Protein AF-A0A0C2J9W4-F1 (afdb_monomer_lite)

Sequence (199 aa):
MGPAITSLLANGYEVFNDEEEAPTMSIDEAKYESSNLVVKAREYVASHQYEAAALAFYQAAEIRKIYQLKSENVIQTYDSSANWFLKVKDIRAVICFQNVIELYLEKDNIKLAIKHCFQYGYLCEQVLQDKTHSNNLYDWADEFRHKHGYQHICPLIKFKRNITNKGDNTNLSIKNFIVYKWDGCRHVIDYMCKQIYNA

Secondary structure (DSSP, 8-state):
---------SSS--------PPPSS-HHHHHHHHHHHHHHHHHHHHTT-HHHHHHHHHHHHHHHHHTT--HHHHHHHHHHHHHHHHHTT-THHHHHHHHHHHHHHHTT-HHHHHHHHHHHHHHIIIII--HHHHHHHHHHHHHHHHHTT-----TT---------S-------GGGPPPEEE-SSSEEE----------

Organism: Thelohanellus kitauei (NCBI:txid669202)

InterPro domains:
  IPR000744 NSF attachment protein [PF14938] (34-144)
  IPR011990 Tetratricopeptide-like helical domain superfamily [G3DSA:1.25.40.10] (22-153)
  IPR011990 Tetratricopeptide-like helical domain superfamily [SSF48452] (36-144)

Foldseek 3Di:
DDDDPPDDDDDDDDDDDPPPDDDPDDLVVLVVQLVVLQVVLVVCVVVVVLLSSLVSLQVSLVSCVNSVHDLVSNLVSLVRSLVSCLVVLHPCSLVSLVVNLVSCVVVVVLVVSLLSLQVVLVSCCPRNVHNPSSVVSNVVSVVSCVVVVNDDDPNLAPDDDPPPDPDDDDDPDVPDDFGFDCPPPDTDGDDDDPPPDDD

pLDDT: mean 75.35, std 26.74, range [26.25, 98.56]

Structure (mmCIF, N/CA/C/O backbone):
data_AF-A0A0C2J9W4-F1
#
_entry.id   AF-A0A0C2J9W4-F1
#
loop_
_atom_site.group_PDB
_atom_site.id
_atom_site.type_symbol
_atom_site.label_atom_id
_atom_site.label_alt_id
_atom_site.label_comp_id
_atom_site.label_asym_id
_atom_site.label_entity_id
_atom_site.label_seq_id
_atom_site.pdbx_PDB_ins_code
_atom_site.Cartn_x
_atom_site.Cartn_y
_atom_site.Cartn_z
_atom_site.occupancy
_atom_site.B_iso_or_equiv
_atom_site.auth_seq_id
_atom_site.auth_comp_id
_atom_site.auth_asym_id
_atom_site.auth_atom_id
_atom_site.pdbx_PDB_model_num
ATOM 1 N N . MET A 1 1 ? 28.403 9.557 14.495 1.00 30.55 1 MET A N 1
ATOM 2 C CA . MET A 1 1 ? 28.209 8.943 13.161 1.00 30.55 1 MET A CA 1
ATOM 3 C C . MET A 1 1 ? 27.103 7.917 13.337 1.00 30.55 1 MET A C 1
ATOM 5 O O . MET A 1 1 ? 27.186 7.173 14.302 1.00 30.55 1 MET A O 1
ATOM 9 N N . GLY A 1 2 ? 26.017 8.062 12.572 1.00 35.91 2 GLY A N 1
ATOM 10 C CA . GLY A 1 2 ? 24.633 7.779 12.995 1.00 35.91 2 GLY A CA 1
ATOM 11 C C . GLY A 1 2 ? 24.273 6.323 13.317 1.00 35.91 2 GLY A C 1
ATOM 12 O O . GLY A 1 2 ? 24.995 5.416 12.902 1.00 35.91 2 GLY A O 1
ATOM 13 N N . PRO A 1 3 ? 23.155 6.091 14.035 1.00 38.22 3 PRO A N 1
ATOM 14 C CA . PRO A 1 3 ? 22.633 4.752 14.218 1.00 38.22 3 PRO A CA 1
ATOM 15 C C . PRO A 1 3 ? 21.896 4.309 12.953 1.00 38.22 3 PRO A C 1
ATOM 17 O O . PRO A 1 3 ? 21.160 5.058 12.308 1.00 38.22 3 PRO A O 1
ATOM 20 N N . ALA A 1 4 ? 22.188 3.073 12.587 1.00 33.22 4 ALA A N 1
ATOM 21 C CA . ALA A 1 4 ? 21.705 2.379 11.421 1.00 33.22 4 ALA A CA 1
ATOM 22 C C . ALA A 1 4 ? 20.216 2.038 11.572 1.00 33.22 4 ALA A C 1
ATOM 24 O O . ALA A 1 4 ? 19.857 1.195 12.388 1.00 33.22 4 ALA A O 1
ATOM 25 N N . ILE A 1 5 ? 19.360 2.618 10.728 1.00 36.75 5 ILE A N 1
ATOM 26 C CA . ILE A 1 5 ? 18.061 2.014 10.406 1.00 36.75 5 ILE A CA 1
ATOM 27 C C . ILE A 1 5 ? 18.358 0.873 9.425 1.00 36.75 5 ILE A C 1
ATOM 29 O O . ILE A 1 5 ? 18.190 1.006 8.214 1.00 36.75 5 ILE A O 1
ATOM 33 N N . THR A 1 6 ? 18.893 -0.231 9.946 1.00 40.94 6 THR A N 1
ATOM 34 C CA . THR A 1 6 ? 19.107 -1.460 9.176 1.00 40.94 6 THR A CA 1
ATOM 35 C C . THR A 1 6 ? 18.360 -2.595 9.846 1.00 40.94 6 THR A C 1
ATOM 37 O O . THR A 1 6 ? 18.936 -3.438 10.520 1.00 40.94 6 THR A O 1
ATOM 40 N N . SER A 1 7 ? 17.055 -2.625 9.623 1.00 43.19 7 SER A N 1
ATOM 41 C CA . SER A 1 7 ? 16.311 -3.874 9.597 1.00 43.19 7 SER A CA 1
ATOM 42 C C . SER A 1 7 ? 15.078 -3.646 8.749 1.00 43.19 7 SER A C 1
ATOM 44 O O . SER A 1 7 ? 14.134 -2.999 9.183 1.00 43.19 7 SER A O 1
ATOM 46 N N . LEU A 1 8 ? 15.119 -4.114 7.505 1.00 41.25 8 LEU A N 1
ATOM 47 C CA . LEU A 1 8 ? 13.915 -4.514 6.798 1.00 41.25 8 LEU A CA 1
ATOM 48 C C . LEU A 1 8 ? 14.314 -5.372 5.604 1.00 41.25 8 LEU A C 1
ATOM 50 O O . LEU A 1 8 ? 15.083 -4.944 4.743 1.00 41.25 8 LEU A O 1
ATOM 54 N N . LEU A 1 9 ? 13.685 -6.549 5.568 1.00 48.19 9 LEU A N 1
ATOM 55 C CA . LEU A 1 9 ? 13.644 -7.540 4.492 1.00 48.19 9 LEU A CA 1
ATOM 56 C C . LEU A 1 9 ? 14.699 -8.652 4.565 1.00 48.19 9 LEU A C 1
ATOM 58 O O . LEU A 1 9 ? 15.543 -8.801 3.685 1.00 48.19 9 LEU A O 1
ATOM 62 N N . ALA A 1 10 ? 14.545 -9.524 5.562 1.00 33.41 10 ALA A N 1
ATOM 63 C CA . ALA A 1 10 ? 14.903 -10.930 5.423 1.00 33.41 10 ALA A CA 1
ATOM 64 C C . ALA A 1 10 ? 13.658 -11.781 5.720 1.00 33.41 10 ALA A C 1
ATOM 66 O O . ALA A 1 10 ? 13.198 -11.859 6.848 1.00 33.41 10 ALA A O 1
ATOM 67 N N . ASN A 1 11 ? 13.068 -12.329 4.659 1.00 36.53 11 ASN A N 1
ATOM 68 C CA . ASN A 1 11 ? 12.240 -13.537 4.617 1.00 36.53 11 ASN A CA 1
ATOM 69 C C . ASN A 1 11 ? 11.574 -14.015 5.928 1.00 36.53 11 ASN A C 1
ATOM 71 O O . ASN A 1 11 ? 12.108 -14.884 6.606 1.00 36.53 11 ASN A O 1
ATOM 75 N N . GLY A 1 12 ? 10.327 -13.583 6.144 1.00 37.75 12 GLY A N 1
ATOM 76 C CA . GLY A 1 12 ? 9.338 -14.315 6.942 1.00 37.75 12 GLY A CA 1
ATOM 77 C C . GLY A 1 12 ? 9.301 -13.963 8.429 1.00 37.75 12 GLY A C 1
ATOM 78 O O . GLY A 1 12 ? 10.205 -14.314 9.166 1.00 37.75 12 GLY A O 1
ATOM 79 N N . TYR A 1 13 ? 8.195 -13.334 8.843 1.00 44.03 13 TYR A N 1
ATOM 80 C CA . TYR A 1 13 ? 7.659 -13.312 10.210 1.00 44.03 13 TYR A CA 1
ATOM 81 C C . TYR A 1 13 ? 8.693 -13.361 11.348 1.00 44.03 13 TYR A C 1
ATOM 83 O O . TYR A 1 13 ? 8.863 -14.394 11.993 1.00 44.03 13 TYR A O 1
ATOM 91 N N . GLU A 1 14 ? 9.288 -12.215 11.671 1.00 33.19 14 GLU A N 1
ATOM 92 C CA . GLU A 1 14 ? 9.820 -11.987 13.013 1.00 33.19 14 GLU A CA 1
ATOM 93 C C . GLU A 1 14 ? 8.887 -11.027 13.751 1.00 33.19 14 GLU A C 1
ATOM 95 O O . GLU A 1 14 ? 8.580 -9.927 13.290 1.00 33.19 14 GLU A O 1
ATOM 100 N N . VAL A 1 15 ? 8.374 -11.518 14.877 1.00 41.97 15 VAL A N 1
ATOM 101 C CA . VAL A 1 15 ? 7.656 -10.751 15.891 1.00 41.97 15 VAL A CA 1
ATOM 102 C C . VAL A 1 15 ? 8.630 -9.698 16.410 1.00 41.97 15 VAL A C 1
ATOM 104 O O . VAL A 1 15 ? 9.637 -10.043 17.027 1.00 41.97 15 VAL A O 1
ATOM 107 N N . PHE A 1 16 ? 8.366 -8.426 16.118 1.00 38.69 16 PHE A N 1
ATOM 108 C CA . PHE A 1 16 ? 9.157 -7.330 16.663 1.00 38.69 16 PHE A CA 1
ATOM 109 C C . PHE A 1 16 ? 8.888 -7.219 18.166 1.00 38.69 16 PHE A C 1
ATOM 111 O O . PHE A 1 16 ? 7.739 -7.164 18.595 1.00 38.69 16 PHE A O 1
ATOM 118 N N . ASN A 1 17 ? 9.967 -7.230 18.948 1.00 39.66 17 ASN A N 1
ATOM 119 C CA . ASN A 1 17 ? 9.951 -6.926 20.372 1.00 39.66 17 ASN A CA 1
ATOM 120 C C . ASN A 1 17 ? 9.436 -5.495 20.595 1.00 39.66 17 ASN A C 1
ATOM 122 O O . ASN A 1 17 ? 9.899 -4.567 19.932 1.00 39.66 17 ASN A O 1
ATOM 126 N N . ASP A 1 18 ? 8.534 -5.334 21.565 1.00 43.62 18 ASP A N 1
ATOM 127 C CA . ASP A 1 18 ? 7.919 -4.076 22.017 1.00 43.62 18 ASP A CA 1
ATOM 128 C C . ASP A 1 18 ? 8.893 -3.147 22.781 1.00 43.62 18 ASP A C 1
ATOM 130 O O . ASP A 1 18 ? 8.528 -2.520 23.777 1.00 43.62 18 ASP A O 1
ATOM 134 N N . GLU A 1 19 ? 10.151 -3.044 22.353 1.00 49.25 19 GLU A N 1
ATOM 135 C CA . GLU A 1 19 ? 11.008 -1.939 22.788 1.00 49.25 19 GLU A CA 1
ATOM 136 C C . GLU A 1 19 ? 10.796 -0.785 21.810 1.00 49.25 19 GLU A C 1
ATOM 138 O O . GLU A 1 19 ? 11.472 -0.655 20.792 1.00 49.25 19 GLU A O 1
ATOM 143 N N . GLU A 1 20 ? 9.779 0.026 22.110 1.00 56.41 20 GLU A N 1
ATOM 144 C CA . GLU A 1 20 ? 9.477 1.288 21.437 1.00 56.41 20 GLU A CA 1
ATOM 145 C C . GLU A 1 20 ? 10.649 2.262 21.676 1.00 56.41 20 GLU A C 1
ATOM 147 O O . GLU A 1 20 ? 10.628 3.103 22.577 1.00 56.41 20 GLU A O 1
ATOM 152 N N . GLU A 1 21 ? 11.740 2.092 20.918 1.00 60.25 21 GLU A N 1
ATOM 153 C CA . GLU A 1 21 ? 12.870 3.015 20.935 1.00 60.25 21 GLU A CA 1
ATOM 154 C C . GLU A 1 21 ? 12.360 4.408 20.563 1.00 60.25 21 GLU A C 1
ATOM 156 O O . GLU A 1 21 ? 11.785 4.631 19.493 1.00 60.25 21 GLU A O 1
ATOM 161 N N . ALA A 1 22 ? 12.555 5.355 21.483 1.00 65.00 22 ALA A N 1
ATOM 162 C CA . ALA A 1 22 ? 12.085 6.718 21.317 1.00 65.00 22 ALA A CA 1
ATOM 163 C C . ALA A 1 22 ? 12.591 7.315 19.985 1.00 65.00 22 ALA A C 1
ATOM 165 O O . ALA A 1 22 ? 13.753 7.101 19.619 1.00 65.00 22 ALA A O 1
ATOM 166 N N . PRO A 1 23 ? 11.765 8.109 19.275 1.00 72.75 23 PRO A N 1
ATOM 167 C CA . PRO A 1 23 ? 12.150 8.683 17.992 1.00 72.75 23 PRO A CA 1
ATOM 168 C C . PRO A 1 23 ? 13.455 9.488 18.112 1.00 72.75 23 PRO A C 1
ATOM 170 O O . PRO A 1 23 ? 13.550 10.428 18.900 1.00 72.75 23 PRO A O 1
ATOM 173 N N . THR A 1 24 ? 14.475 9.116 17.334 1.00 81.88 24 THR A N 1
ATOM 174 C CA . THR A 1 24 ? 15.860 9.599 17.508 1.00 81.88 24 THR A CA 1
ATOM 175 C C . THR A 1 24 ? 16.128 10.994 16.934 1.00 81.88 24 THR A C 1
ATOM 177 O O . THR A 1 24 ? 17.081 11.651 17.349 1.00 81.88 24 THR A O 1
ATOM 180 N N . MET A 1 25 ? 15.298 11.460 15.998 1.00 91.00 25 MET A N 1
ATOM 181 C CA . MET A 1 25 ? 15.354 12.804 15.403 1.00 91.00 25 MET A CA 1
ATOM 182 C C . MET A 1 25 ? 14.156 13.676 15.801 1.00 91.00 25 MET A C 1
ATOM 184 O O . MET A 1 25 ? 13.127 13.174 16.252 1.00 91.00 25 MET A O 1
ATOM 188 N N . SER A 1 26 ? 14.274 14.990 15.619 1.00 94.19 26 SER A N 1
ATOM 189 C CA . SER A 1 26 ? 13.174 15.944 15.792 1.00 94.19 26 SER A CA 1
ATOM 190 C C . SER A 1 26 ? 12.129 15.839 14.670 1.00 94.19 26 SER A C 1
ATOM 192 O O . SER A 1 26 ? 12.395 15.338 13.577 1.00 94.19 26 SER A O 1
ATOM 194 N N . ILE A 1 27 ? 10.927 16.376 14.907 1.00 93.94 27 ILE A N 1
ATOM 195 C CA . ILE A 1 27 ? 9.842 16.394 13.908 1.00 93.94 27 ILE A CA 1
ATOM 196 C C . ILE A 1 27 ? 10.263 17.130 12.623 1.00 93.94 27 ILE A C 1
ATOM 198 O O . ILE A 1 27 ? 9.867 16.732 11.525 1.00 93.94 27 ILE A O 1
ATOM 202 N N . ASP A 1 28 ? 11.039 18.210 12.730 1.00 94.81 28 ASP A N 1
ATOM 203 C CA . ASP A 1 28 ? 11.459 18.982 11.557 1.00 94.81 28 ASP A CA 1
ATOM 204 C C . ASP A 1 28 ? 12.568 18.275 10.769 1.00 94.81 28 ASP A C 1
ATOM 206 O O . ASP A 1 28 ? 12.525 18.273 9.536 1.00 94.81 28 ASP A O 1
ATOM 210 N N . GLU A 1 29 ? 13.479 17.578 11.452 1.00 95.50 29 GLU A N 1
ATOM 211 C CA . GLU A 1 29 ? 14.435 16.670 10.807 1.00 95.50 29 GLU A CA 1
ATOM 212 C C . GLU A 1 29 ? 13.709 15.525 10.088 1.00 95.50 29 GLU A C 1
ATOM 214 O O . GLU A 1 29 ? 14.000 15.263 8.923 1.00 95.50 29 GLU A O 1
ATOM 219 N N . ALA A 1 30 ? 12.687 14.920 10.701 1.00 95.31 30 ALA A N 1
ATOM 220 C CA . ALA A 1 30 ? 11.885 13.865 10.073 1.00 95.31 30 ALA A CA 1
ATOM 221 C C . ALA A 1 30 ? 11.127 14.351 8.823 1.00 95.31 30 ALA A C 1
ATOM 223 O O . ALA A 1 30 ? 11.041 13.653 7.803 1.00 95.31 30 ALA A O 1
ATOM 224 N N . LYS A 1 31 ? 10.586 15.578 8.852 1.00 95.94 31 LYS A N 1
ATOM 225 C CA . LYS A 1 31 ? 9.970 16.201 7.666 1.00 95.94 31 LYS A CA 1
ATOM 226 C C . LYS A 1 31 ? 10.993 16.425 6.558 1.00 95.94 31 LYS A C 1
ATOM 228 O O . LYS A 1 31 ? 10.677 16.163 5.396 1.00 95.94 31 LYS A O 1
ATOM 233 N N . TYR A 1 32 ? 12.179 16.924 6.902 1.00 96.12 32 TYR A N 1
ATOM 234 C CA . TYR A 1 32 ? 13.251 17.169 5.944 1.00 96.12 32 TYR A CA 1
ATOM 235 C C . TYR A 1 32 ? 13.731 15.858 5.312 1.00 96.12 32 TYR A C 1
ATOM 237 O O . TYR A 1 32 ? 13.704 15.721 4.089 1.00 96.12 32 TYR A O 1
ATOM 245 N N . GLU A 1 33 ? 14.046 14.859 6.135 1.00 96.81 33 GLU A N 1
ATOM 246 C CA . GLU A 1 33 ? 14.552 13.562 5.687 1.00 96.81 33 GLU A CA 1
ATOM 247 C C . GLU A 1 33 ? 13.536 12.824 4.810 1.00 96.81 33 GLU A C 1
ATOM 249 O O . GLU A 1 33 ? 13.836 12.432 3.681 1.00 96.81 33 GLU A O 1
ATOM 254 N N . SER A 1 34 ? 12.279 12.727 5.257 1.00 97.06 34 SER A N 1
ATOM 255 C CA . SER A 1 34 ? 11.229 12.097 4.447 1.00 97.06 34 SER A CA 1
ATOM 256 C C . SER A 1 34 ? 10.954 12.848 3.138 1.00 97.06 34 SER A C 1
ATOM 258 O O . SER A 1 34 ? 10.540 12.239 2.151 1.00 97.06 34 SER A O 1
ATOM 260 N N . SER A 1 35 ? 11.176 14.165 3.087 1.00 97.31 35 SER A N 1
ATOM 261 C CA . SER A 1 35 ? 11.042 14.943 1.849 1.00 97.31 35 SER A CA 1
ATOM 262 C C . SER A 1 35 ? 12.202 14.684 0.888 1.00 97.31 35 SER A C 1
ATOM 264 O O . SER A 1 35 ? 11.957 14.499 -0.305 1.00 97.31 35 SER A O 1
ATOM 266 N N . ASN A 1 36 ? 13.434 14.585 1.394 1.00 98.06 36 ASN A N 1
ATOM 267 C CA . ASN A 1 36 ? 14.606 14.226 0.593 1.00 98.06 36 ASN A CA 1
ATOM 268 C C . ASN A 1 36 ? 14.464 12.833 -0.021 1.00 98.06 36 ASN A C 1
ATOM 270 O O . ASN A 1 36 ? 14.724 12.655 -1.211 1.00 98.06 36 ASN A O 1
ATOM 274 N N . LEU A 1 37 ? 13.975 11.860 0.752 1.00 98.44 37 LEU A N 1
ATOM 275 C CA . LEU A 1 37 ? 13.701 10.514 0.250 1.00 98.44 37 LEU A CA 1
ATOM 276 C C . LEU A 1 37 ? 12.662 10.518 -0.878 1.00 98.44 37 LEU A C 1
ATOM 278 O O . LEU A 1 37 ? 12.853 9.835 -1.880 1.00 98.44 37 LEU A O 1
ATOM 282 N N . VAL A 1 38 ? 11.603 11.331 -0.778 1.00 98.12 38 VAL A N 1
ATOM 283 C CA . VAL A 1 38 ? 10.609 11.481 -1.859 1.00 98.12 38 VAL A CA 1
ATOM 284 C C . VAL A 1 38 ? 11.220 12.099 -3.120 1.00 98.12 38 VAL A C 1
ATOM 286 O O . VAL A 1 38 ? 10.884 11.674 -4.226 1.00 98.12 38 VAL A O 1
ATOM 289 N N . VAL A 1 39 ? 12.107 13.089 -2.985 1.00 98.31 39 VAL A N 1
ATOM 290 C CA . VAL A 1 39 ? 12.825 13.674 -4.132 1.00 98.31 39 VAL A CA 1
ATOM 291 C C . VAL A 1 39 ? 13.709 12.617 -4.791 1.00 98.31 39 VAL A C 1
ATOM 293 O O . VAL A 1 39 ? 13.565 12.365 -5.987 1.00 98.31 39 VAL A O 1
ATOM 296 N N . LYS A 1 40 ? 14.521 11.912 -4.001 1.00 98.44 40 LYS A N 1
ATOM 297 C CA . LYS A 1 40 ? 15.397 10.836 -4.477 1.00 98.44 40 LYS A CA 1
ATOM 298 C C . LYS A 1 40 ? 14.618 9.702 -5.147 1.00 98.44 40 LYS A C 1
ATOM 300 O O . LYS A 1 40 ? 15.006 9.204 -6.200 1.00 98.44 40 LYS A O 1
ATOM 305 N N . ALA A 1 41 ? 13.467 9.329 -4.588 1.00 98.25 41 ALA A N 1
ATOM 306 C CA . ALA A 1 41 ? 12.587 8.333 -5.184 1.00 98.25 41 ALA A CA 1
ATOM 307 C C . ALA A 1 41 ? 12.129 8.747 -6.592 1.00 98.25 41 ALA A C 1
ATOM 309 O O . ALA A 1 41 ? 12.109 7.923 -7.504 1.00 98.25 41 ALA A O 1
ATOM 310 N N . ARG A 1 42 ? 11.815 10.031 -6.810 1.00 98.06 42 ARG A N 1
ATOM 311 C CA . ARG A 1 42 ? 11.443 10.554 -8.138 1.00 98.06 42 ARG A CA 1
ATOM 312 C C . ARG A 1 42 ? 12.616 10.548 -9.118 1.00 98.06 42 ARG A C 1
ATOM 314 O O . ARG A 1 42 ? 12.405 10.258 -10.294 1.00 98.06 42 ARG A O 1
ATOM 321 N N . GLU A 1 43 ? 13.834 10.811 -8.654 1.00 98.50 43 GLU A N 1
ATOM 322 C CA . GLU A 1 43 ? 15.051 10.693 -9.471 1.00 98.50 43 GLU A CA 1
ATOM 323 C C . GLU A 1 43 ? 15.290 9.243 -9.914 1.00 98.50 43 GLU A C 1
ATOM 325 O O . GLU A 1 43 ? 15.577 8.985 -11.087 1.00 98.50 43 GLU A O 1
ATOM 330 N N . TYR A 1 44 ? 15.081 8.278 -9.012 1.00 98.44 44 TYR A N 1
ATOM 331 C CA . TYR A 1 44 ? 15.118 6.856 -9.350 1.00 98.44 44 TYR A CA 1
ATOM 332 C C . TYR A 1 44 ? 14.045 6.476 -10.374 1.00 98.44 44 TYR A C 1
ATOM 334 O O . TYR A 1 44 ? 14.352 5.761 -11.328 1.00 98.44 44 TYR A O 1
ATOM 342 N N . VAL A 1 45 ? 12.817 6.997 -10.250 1.00 97.75 45 VAL A N 1
ATOM 343 C CA . VAL A 1 45 ? 11.762 6.801 -11.263 1.00 97.75 45 VAL A CA 1
ATOM 344 C C . VAL A 1 45 ? 12.199 7.336 -12.626 1.00 97.75 45 VAL A C 1
ATOM 346 O O . VAL A 1 45 ? 12.058 6.626 -13.623 1.00 97.75 45 VAL A O 1
ATOM 349 N N . ALA A 1 46 ? 12.748 8.555 -12.680 1.00 97.94 46 ALA A N 1
ATOM 350 C CA . ALA A 1 46 ? 13.245 9.158 -13.919 1.00 97.94 46 ALA A CA 1
ATOM 351 C C . ALA A 1 46 ? 14.379 8.327 -14.547 1.00 97.94 46 ALA A C 1
ATOM 353 O O . ALA A 1 46 ? 14.466 8.187 -15.767 1.00 97.94 46 ALA A O 1
ATOM 354 N N . SER A 1 47 ? 15.193 7.699 -13.701 1.00 98.06 47 SER A N 1
ATOM 355 C CA . SER A 1 47 ? 16.300 6.822 -14.091 1.00 98.06 47 SER A CA 1
ATOM 356 C C . SER A 1 47 ? 15.881 5.360 -14.298 1.00 98.06 47 SER A C 1
ATOM 358 O O . SER A 1 47 ? 16.739 4.502 -14.473 1.00 98.06 47 SER A O 1
ATOM 360 N N . HIS A 1 48 ? 14.575 5.062 -14.286 1.00 97.44 48 HIS A N 1
ATOM 361 C CA . HIS A 1 48 ? 13.999 3.722 -14.465 1.00 97.44 48 HIS A CA 1
ATOM 362 C C . HIS A 1 48 ? 14.419 2.685 -13.400 1.00 97.44 48 HIS A C 1
ATOM 364 O O . HIS A 1 48 ? 14.240 1.483 -13.586 1.00 97.44 48 HIS A O 1
ATOM 370 N N . GLN A 1 49 ? 14.918 3.138 -12.248 1.00 98.06 49 GLN A N 1
ATOM 371 C CA . GLN A 1 49 ? 15.298 2.304 -11.105 1.00 98.06 49 GLN A CA 1
ATOM 372 C C . GLN A 1 49 ? 14.094 2.104 -10.174 1.00 98.06 49 GLN A C 1
ATOM 374 O O . GLN A 1 49 ? 14.033 2.637 -9.067 1.00 98.06 49 GLN A O 1
ATOM 379 N N . TYR A 1 50 ? 13.084 1.374 -10.649 1.00 97.81 50 TYR A N 1
ATOM 380 C CA . TYR A 1 50 ? 11.778 1.306 -9.981 1.00 97.81 50 TYR A CA 1
ATOM 381 C C . TYR A 1 50 ? 11.810 0.655 -8.594 1.00 97.81 50 TYR A C 1
ATOM 383 O O . TYR A 1 50 ? 11.096 1.109 -7.707 1.00 97.81 50 TYR A O 1
ATOM 391 N N . GLU A 1 51 ? 12.650 -0.356 -8.376 1.00 97.88 51 GLU A N 1
ATOM 392 C CA . GLU A 1 51 ? 12.785 -0.983 -7.057 1.00 97.88 51 GLU A CA 1
ATOM 393 C C . GLU A 1 51 ? 13.386 -0.013 -6.026 1.00 97.88 51 GLU A C 1
ATOM 395 O O . GLU A 1 51 ? 12.843 0.159 -4.934 1.00 97.88 51 GLU A O 1
ATOM 400 N N . ALA A 1 52 ? 14.458 0.695 -6.399 1.00 98.25 52 ALA A N 1
ATOM 401 C CA . ALA A 1 52 ? 15.072 1.714 -5.550 1.00 98.25 52 ALA A CA 1
ATOM 402 C C . ALA A 1 52 ? 14.104 2.875 -5.266 1.00 98.25 52 ALA A C 1
ATOM 404 O O . ALA A 1 52 ? 14.048 3.377 -4.142 1.00 98.25 52 ALA A O 1
ATOM 405 N N . ALA A 1 53 ? 13.298 3.269 -6.259 1.00 98.38 53 ALA A N 1
ATOM 406 C CA . ALA A 1 53 ? 12.228 4.241 -6.070 1.00 98.38 53 ALA A CA 1
ATOM 407 C C . ALA A 1 53 ? 11.183 3.756 -5.057 1.00 98.38 53 ALA A C 1
ATOM 409 O O . ALA A 1 53 ? 10.821 4.505 -4.150 1.00 98.38 53 ALA A O 1
ATOM 410 N N . ALA A 1 54 ? 10.715 2.512 -5.192 1.00 98.06 54 ALA A N 1
ATOM 411 C CA . ALA A 1 54 ? 9.718 1.925 -4.304 1.00 98.06 54 ALA A CA 1
ATOM 412 C C . ALA A 1 54 ? 10.201 1.905 -2.847 1.00 98.06 54 ALA A C 1
ATOM 414 O O . ALA A 1 54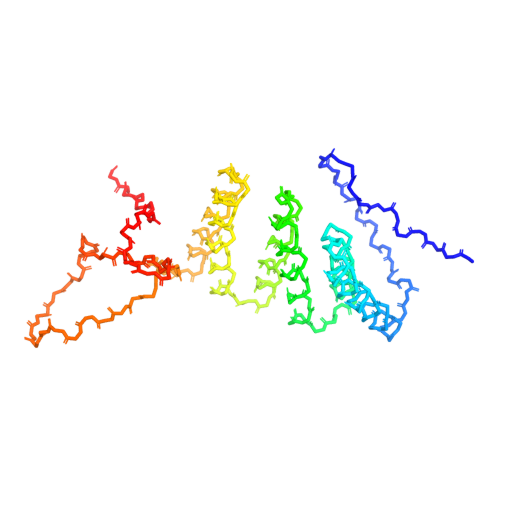 ? 9.476 2.351 -1.956 1.00 98.06 54 ALA A O 1
ATOM 415 N N . LEU A 1 55 ? 11.447 1.477 -2.622 1.00 98.44 55 LEU A N 1
ATOM 416 C CA . LEU A 1 55 ? 12.091 1.472 -1.308 1.00 98.44 55 LEU A CA 1
ATOM 417 C C . LEU A 1 55 ? 12.231 2.879 -0.716 1.00 98.44 55 LEU A C 1
ATOM 419 O O . LEU A 1 55 ? 11.891 3.085 0.446 1.00 98.44 55 LEU A O 1
ATOM 423 N N . ALA A 1 56 ? 12.672 3.859 -1.507 1.00 98.44 56 ALA A N 1
ATOM 424 C CA . ALA A 1 56 ? 12.818 5.234 -1.033 1.00 98.44 56 ALA A CA 1
ATOM 425 C C . ALA A 1 56 ? 11.464 5.865 -0.654 1.00 98.44 56 ALA A C 1
ATOM 427 O O . ALA A 1 56 ? 11.362 6.539 0.372 1.00 98.44 56 ALA A O 1
ATOM 428 N N . PHE A 1 57 ? 10.400 5.605 -1.429 1.00 98.56 57 PHE A N 1
ATOM 429 C CA . PHE A 1 57 ? 9.044 5.987 -1.026 1.00 98.56 57 PHE A CA 1
ATOM 430 C C . PHE A 1 57 ? 8.621 5.270 0.261 1.00 98.56 57 PHE A C 1
ATOM 432 O O . PHE A 1 57 ? 8.129 5.925 1.173 1.00 98.56 57 PHE A O 1
ATOM 439 N N . TYR A 1 58 ? 8.848 3.960 0.376 1.00 98.50 58 TYR A N 1
ATOM 440 C CA . TYR A 1 58 ? 8.490 3.200 1.576 1.00 98.50 58 TYR A CA 1
ATOM 441 C C . TYR A 1 58 ? 9.140 3.791 2.833 1.00 98.50 58 TYR A C 1
ATOM 443 O O . TYR A 1 58 ? 8.446 4.143 3.780 1.00 98.50 58 TYR A O 1
ATOM 451 N N . GLN A 1 59 ? 10.457 4.008 2.804 1.00 98.06 59 GLN A N 1
ATOM 452 C CA . GLN A 1 59 ? 11.204 4.608 3.914 1.00 98.06 59 GLN A CA 1
ATOM 453 C C . GLN A 1 59 ? 10.680 6.003 4.278 1.00 98.06 59 GLN A C 1
ATOM 455 O O . GLN A 1 59 ? 10.529 6.328 5.454 1.00 98.06 59 GLN A O 1
ATOM 460 N N . ALA A 1 60 ? 10.342 6.823 3.279 1.00 98.12 60 ALA A N 1
ATOM 461 C CA . ALA A 1 60 ? 9.730 8.122 3.531 1.00 98.12 60 ALA A CA 1
ATOM 462 C C . ALA A 1 60 ? 8.359 8.000 4.217 1.00 98.12 60 ALA A C 1
ATOM 464 O O . ALA A 1 60 ? 8.018 8.850 5.040 1.00 98.12 60 ALA A O 1
ATOM 465 N N . ALA A 1 61 ? 7.565 6.982 3.873 1.00 97.81 61 ALA A N 1
ATOM 466 C CA . ALA A 1 61 ? 6.268 6.728 4.492 1.00 97.81 61 ALA A CA 1
ATOM 467 C C . ALA A 1 61 ? 6.423 6.262 5.947 1.00 97.81 61 ALA A C 1
ATOM 469 O O . ALA A 1 61 ? 5.748 6.817 6.808 1.00 97.81 61 ALA A O 1
ATOM 470 N N . GLU A 1 62 ? 7.366 5.357 6.229 1.00 97.44 62 GLU A N 1
ATOM 471 C CA . GLU A 1 62 ? 7.689 4.896 7.588 1.00 97.44 62 GLU A CA 1
ATOM 472 C C . GLU A 1 62 ? 8.094 6.060 8.499 1.00 97.44 62 GLU A C 1
ATOM 474 O O . GLU A 1 62 ? 7.501 6.246 9.559 1.00 97.44 62 GLU A O 1
ATOM 479 N N . ILE A 1 63 ? 9.020 6.924 8.055 1.00 96.00 63 ILE A N 1
ATOM 480 C CA . ILE A 1 63 ? 9.407 8.121 8.824 1.00 96.00 63 ILE A CA 1
ATOM 481 C C . ILE A 1 63 ? 8.179 8.996 9.090 1.00 96.00 63 ILE A C 1
ATOM 483 O O . ILE A 1 63 ? 7.964 9.464 10.205 1.00 96.00 63 ILE A O 1
ATOM 487 N N . ARG A 1 64 ? 7.328 9.212 8.081 1.00 96.50 64 ARG A N 1
ATOM 488 C CA . ARG A 1 64 ? 6.114 10.019 8.256 1.00 96.50 64 ARG A CA 1
ATOM 489 C C . ARG A 1 64 ? 5.120 9.376 9.224 1.00 96.50 64 ARG A C 1
ATOM 491 O O . ARG A 1 64 ? 4.481 10.126 9.957 1.00 96.50 64 ARG A O 1
ATOM 498 N N . LYS A 1 65 ? 4.992 8.044 9.230 1.00 95.38 65 LYS A N 1
ATOM 499 C CA . LYS A 1 65 ? 4.129 7.278 10.145 1.00 95.38 65 LYS A CA 1
ATOM 500 C C . LYS A 1 65 ? 4.642 7.386 11.584 1.00 95.38 65 LYS A C 1
ATOM 502 O O . LYS A 1 65 ? 3.898 7.859 12.437 1.00 95.38 65 LYS A O 1
ATOM 507 N N . ILE A 1 66 ? 5.918 7.064 11.824 1.00 94.88 66 ILE A N 1
ATOM 508 C CA . ILE A 1 66 ? 6.573 7.112 13.149 1.00 94.88 66 ILE A CA 1
ATOM 509 C C . ILE A 1 66 ? 6.439 8.501 13.782 1.00 94.88 66 ILE A C 1
ATOM 511 O O . ILE A 1 66 ? 6.076 8.639 14.945 1.00 94.88 66 ILE A O 1
ATOM 515 N N . TYR A 1 67 ? 6.673 9.550 12.993 1.00 94.00 67 TYR A N 1
ATOM 516 C CA . TYR A 1 67 ? 6.610 10.935 13.461 1.00 94.00 67 TYR A CA 1
ATOM 517 C C . TYR A 1 67 ? 5.212 11.559 13.395 1.00 94.00 67 TYR A C 1
ATOM 519 O O . TYR A 1 67 ? 5.083 12.777 13.539 1.00 94.00 67 TYR A O 1
ATOM 527 N N . GLN A 1 68 ? 4.175 10.749 13.147 1.00 92.38 68 GLN A N 1
ATOM 528 C CA . GLN A 1 68 ? 2.770 11.166 13.079 1.00 92.38 68 GLN A CA 1
ATOM 529 C C . GLN A 1 68 ? 2.564 12.408 12.197 1.00 92.38 68 GLN A C 1
ATOM 531 O O . GLN A 1 68 ? 1.775 13.314 12.487 1.00 92.38 68 GLN A O 1
ATOM 536 N N . LEU A 1 69 ? 3.312 12.476 11.093 1.00 92.00 69 LEU A N 1
ATOM 537 C CA . LEU A 1 69 ? 3.139 13.519 10.096 1.00 92.00 69 LEU A CA 1
ATOM 538 C C . LEU A 1 69 ? 1.778 13.340 9.419 1.00 92.00 69 LEU A C 1
ATOM 540 O O . LEU A 1 69 ? 1.120 12.312 9.559 1.00 92.00 69 LEU A O 1
ATOM 544 N N . LYS A 1 70 ? 1.334 14.357 8.667 1.00 90.06 70 LYS A N 1
ATOM 545 C CA . LYS A 1 70 ? 0.013 14.344 8.021 1.00 90.06 70 LYS A CA 1
ATOM 546 C C . LYS A 1 70 ? -0.218 13.019 7.298 1.00 90.06 70 LYS A C 1
ATOM 548 O O . LYS A 1 70 ? 0.394 12.745 6.275 1.00 90.06 70 LYS A O 1
ATOM 553 N N . SER A 1 71 ? -1.132 12.226 7.818 1.00 89.44 71 SER A N 1
ATOM 554 C CA . SER A 1 71 ? -1.542 10.920 7.295 1.00 89.44 71 SER A CA 1
ATOM 555 C C . SER A 1 71 ? -1.856 10.878 5.798 1.00 89.44 71 SER A C 1
ATOM 557 O O . SER A 1 71 ? -1.577 9.878 5.156 1.00 89.44 71 SER A O 1
ATOM 559 N N . GLU A 1 72 ? -2.383 11.952 5.201 1.00 92.31 72 GLU A N 1
ATOM 560 C CA . GLU A 1 72 ? -2.620 12.034 3.759 1.00 92.31 72 GLU A CA 1
ATOM 561 C C . GLU A 1 72 ? -1.290 11.904 3.008 1.00 92.31 72 GLU A C 1
ATOM 563 O O . GLU A 1 72 ? -1.206 11.214 1.996 1.00 92.31 72 GLU A O 1
ATOM 568 N N . ASN A 1 73 ? -0.232 12.506 3.557 1.00 92.56 73 ASN A N 1
ATOM 569 C CA . ASN A 1 73 ? 1.129 12.401 3.053 1.00 92.56 73 ASN A CA 1
ATOM 570 C C . ASN A 1 73 ? 1.778 11.051 3.376 1.00 92.56 73 ASN A C 1
ATOM 572 O O . ASN A 1 73 ? 2.760 10.715 2.726 1.00 92.56 73 ASN A O 1
ATOM 576 N N . VAL A 1 74 ? 1.310 10.319 4.391 1.00 96.50 74 VAL A N 1
ATOM 577 C CA . VAL A 1 74 ? 1.767 8.950 4.684 1.00 96.50 74 VAL A CA 1
ATOM 578 C C . VAL A 1 74 ? 1.147 7.997 3.658 1.00 96.50 74 VAL A C 1
ATOM 580 O O . VAL A 1 74 ? 1.867 7.318 2.930 1.00 96.50 74 VAL A O 1
ATOM 583 N N . ILE A 1 75 ? -0.183 8.045 3.520 1.00 95.81 75 ILE A N 1
ATOM 584 C CA . ILE A 1 75 ? -0.980 7.235 2.592 1.00 95.81 75 ILE A CA 1
ATOM 585 C C . ILE A 1 75 ? -0.499 7.420 1.151 1.00 95.81 75 ILE A C 1
ATOM 587 O O . ILE A 1 75 ? -0.167 6.442 0.492 1.00 95.81 75 ILE A O 1
ATOM 591 N N . GLN A 1 76 ? -0.378 8.665 0.673 1.00 96.38 76 GLN A N 1
ATOM 592 C CA . GLN A 1 76 ? 0.096 8.943 -0.691 1.00 96.38 76 GLN A CA 1
ATOM 593 C C . GLN A 1 76 ? 1.495 8.379 -0.962 1.00 96.38 76 GLN A C 1
ATOM 595 O O . GLN A 1 76 ? 1.806 7.981 -2.089 1.00 96.38 76 GLN A O 1
ATOM 600 N N . THR A 1 77 ? 2.357 8.368 0.054 1.00 97.44 77 THR A N 1
ATOM 601 C CA . THR A 1 77 ? 3.721 7.868 -0.085 1.00 97.44 77 THR A CA 1
ATOM 602 C C . THR A 1 77 ? 3.747 6.337 -0.097 1.00 97.44 77 THR A C 1
ATOM 604 O O . THR A 1 77 ? 4.425 5.776 -0.959 1.00 97.44 77 THR A O 1
ATOM 607 N N . TYR A 1 78 ? 2.969 5.654 0.752 1.00 98.50 78 TYR A N 1
ATOM 608 C CA . TYR A 1 78 ? 2.795 4.198 0.645 1.00 98.50 78 TYR A CA 1
ATOM 609 C C . TYR A 1 78 ? 2.167 3.794 -0.689 1.00 98.50 78 TYR A C 1
ATOM 611 O O . TYR A 1 78 ? 2.680 2.886 -1.333 1.00 98.50 78 TYR A O 1
ATOM 619 N N . ASP A 1 79 ? 1.133 4.497 -1.160 1.00 97.06 79 ASP A N 1
ATOM 620 C CA . ASP A 1 79 ? 0.537 4.256 -2.482 1.00 97.06 79 ASP A CA 1
ATOM 621 C C . ASP A 1 79 ? 1.579 4.397 -3.598 1.00 97.06 79 ASP A C 1
ATOM 623 O O . ASP A 1 79 ? 1.647 3.584 -4.522 1.00 97.06 79 ASP A O 1
ATOM 627 N N . SER A 1 80 ? 2.429 5.425 -3.514 1.00 97.81 80 SER A N 1
ATOM 628 C CA . SER A 1 80 ? 3.523 5.623 -4.469 1.00 97.81 80 SER A CA 1
ATOM 629 C C . SER A 1 80 ? 4.504 4.453 -4.431 1.00 97.81 80 SER A C 1
ATOM 631 O O . SER A 1 80 ? 4.853 3.927 -5.485 1.00 97.81 80 SER A O 1
ATOM 633 N N . SER A 1 81 ? 4.909 4.009 -3.238 1.00 98.31 81 SER A N 1
ATOM 634 C CA . SER A 1 81 ? 5.775 2.839 -3.064 1.00 98.31 81 SER A CA 1
ATOM 635 C C . SER A 1 81 ? 5.151 1.572 -3.659 1.00 98.31 81 SER A C 1
ATOM 637 O O . SER A 1 81 ? 5.767 0.918 -4.505 1.00 98.31 81 SER A O 1
ATOM 639 N N . ALA A 1 82 ? 3.895 1.287 -3.307 1.00 97.94 82 ALA A N 1
ATOM 640 C CA . ALA A 1 82 ? 3.159 0.117 -3.766 1.00 97.94 82 ALA A CA 1
ATOM 641 C C . ALA A 1 82 ? 3.067 0.065 -5.293 1.00 97.94 82 ALA A C 1
ATOM 643 O O . ALA A 1 82 ? 3.313 -0.977 -5.893 1.00 97.94 82 ALA A O 1
ATOM 644 N N . ASN A 1 83 ? 2.777 1.198 -5.940 1.00 97.12 83 ASN A N 1
ATOM 645 C CA . ASN A 1 83 ? 2.701 1.284 -7.398 1.00 97.12 83 ASN A CA 1
ATOM 646 C C . ASN A 1 83 ? 4.027 0.918 -8.079 1.00 97.12 83 ASN A C 1
ATOM 648 O O . ASN A 1 83 ? 4.029 0.251 -9.118 1.00 97.12 83 ASN A O 1
ATOM 652 N N . TRP A 1 84 ? 5.160 1.327 -7.504 1.00 98.12 84 TRP A N 1
ATOM 653 C CA . TRP A 1 84 ? 6.467 0.982 -8.058 1.00 98.12 84 TRP A CA 1
ATOM 654 C C . TRP A 1 84 ? 6.846 -0.472 -7.783 1.00 98.12 84 TRP A C 1
ATOM 656 O O . TRP A 1 84 ? 7.343 -1.123 -8.702 1.00 98.12 84 TRP A O 1
ATOM 666 N N . PHE A 1 85 ? 6.524 -1.020 -6.606 1.00 98.38 85 PHE A N 1
ATOM 667 C CA . PHE A 1 85 ? 6.658 -2.458 -6.347 1.00 98.38 85 PHE A CA 1
ATOM 668 C C . PHE A 1 85 ? 5.787 -3.296 -7.292 1.00 98.38 85 PHE A C 1
ATOM 670 O O . PHE A 1 85 ? 6.281 -4.248 -7.891 1.00 98.38 85 PHE A O 1
ATOM 677 N N . LEU A 1 86 ? 4.533 -2.902 -7.535 1.00 96.62 86 LEU A N 1
ATOM 678 C CA . LEU A 1 86 ? 3.659 -3.556 -8.514 1.00 96.62 86 LEU A CA 1
ATOM 679 C C . LEU A 1 86 ? 4.265 -3.554 -9.920 1.00 96.62 86 LEU A C 1
ATOM 681 O O . LEU A 1 86 ? 4.178 -4.555 -10.631 1.00 96.62 86 LEU A O 1
ATOM 685 N N . LYS A 1 87 ? 4.896 -2.446 -10.328 1.00 96.25 87 LYS A N 1
ATOM 686 C CA . LYS A 1 87 ? 5.527 -2.333 -11.649 1.00 96.25 87 LYS A CA 1
ATOM 687 C C . LYS A 1 87 ? 6.645 -3.357 -11.851 1.00 96.25 87 LYS A C 1
ATOM 689 O O . LYS A 1 87 ? 6.807 -3.852 -12.965 1.00 96.25 87 LYS A O 1
ATOM 694 N N . VAL A 1 88 ? 7.381 -3.687 -10.791 1.00 97.25 88 VAL A N 1
ATOM 695 C CA . VAL A 1 88 ? 8.412 -4.739 -10.800 1.00 97.25 88 VAL A CA 1
ATOM 696 C C . VAL A 1 88 ? 7.890 -6.101 -10.321 1.00 97.25 88 VAL A C 1
ATOM 698 O O . VAL A 1 88 ? 8.668 -7.040 -10.209 1.00 97.25 88 VAL A O 1
ATOM 701 N N . LYS A 1 89 ? 6.572 -6.228 -10.101 1.00 96.88 89 LYS A N 1
ATOM 702 C CA . LYS A 1 89 ? 5.881 -7.425 -9.592 1.00 96.88 89 LYS A CA 1
ATOM 703 C C . LYS A 1 89 ? 6.438 -7.948 -8.266 1.00 96.88 89 LYS A C 1
ATOM 705 O O . LYS A 1 89 ? 6.536 -9.153 -8.053 1.00 96.88 89 LYS A O 1
ATOM 710 N N . ASP A 1 90 ? 6.792 -7.034 -7.376 1.00 97.12 90 ASP A N 1
ATOM 711 C CA . ASP A 1 90 ? 7.328 -7.356 -6.062 1.00 97.12 90 ASP A CA 1
ATOM 712 C C . ASP A 1 90 ? 6.218 -7.454 -5.008 1.00 97.12 90 ASP A C 1
ATOM 714 O O . ASP A 1 90 ? 5.352 -6.579 -4.901 1.00 97.12 90 ASP A O 1
ATOM 718 N N . ILE A 1 91 ? 6.268 -8.516 -4.201 1.00 96.94 91 ILE A N 1
ATOM 719 C CA . ILE A 1 91 ? 5.276 -8.810 -3.162 1.00 96.94 91 ILE A CA 1
ATOM 720 C C . ILE A 1 91 ? 5.241 -7.760 -2.043 1.00 96.94 91 ILE A C 1
ATOM 722 O O . ILE A 1 91 ? 4.217 -7.604 -1.380 1.00 96.94 91 ILE A O 1
ATOM 726 N N . ARG A 1 92 ? 6.304 -6.964 -1.868 1.00 97.94 92 ARG A N 1
ATOM 727 C CA . ARG A 1 92 ? 6.357 -5.848 -0.906 1.00 97.94 92 ARG A CA 1
ATOM 728 C C . ARG A 1 92 ? 5.284 -4.784 -1.152 1.00 97.94 92 ARG A C 1
ATOM 730 O O . ARG A 1 92 ? 4.956 -4.030 -0.235 1.00 97.94 92 ARG A O 1
ATOM 737 N N . ALA A 1 93 ? 4.668 -4.755 -2.338 1.00 97.75 93 ALA A N 1
ATOM 738 C CA . ALA A 1 93 ? 3.464 -3.962 -2.585 1.00 97.75 93 ALA A CA 1
ATOM 739 C C . ALA A 1 93 ? 2.335 -4.282 -1.586 1.00 97.75 93 ALA A C 1
ATOM 741 O O . ALA A 1 93 ? 1.627 -3.373 -1.160 1.00 97.75 93 ALA A O 1
ATOM 742 N N . VAL A 1 94 ? 2.202 -5.545 -1.162 1.00 97.81 94 VAL A N 1
ATOM 743 C CA . VAL A 1 94 ? 1.159 -5.983 -0.222 1.00 97.81 94 VAL A CA 1
ATOM 744 C C . VAL A 1 94 ? 1.328 -5.345 1.154 1.00 97.81 94 VAL A C 1
ATOM 746 O O . VAL A 1 94 ? 0.346 -4.896 1.736 1.00 97.81 94 VAL A O 1
ATOM 749 N N . ILE A 1 95 ? 2.567 -5.219 1.635 1.00 97.88 95 ILE A N 1
ATOM 750 C CA . ILE A 1 95 ? 2.866 -4.546 2.908 1.00 97.88 95 ILE A CA 1
ATOM 751 C C . ILE A 1 95 ? 2.418 -3.080 2.836 1.00 97.88 95 ILE A C 1
ATOM 753 O O . ILE A 1 95 ? 1.787 -2.559 3.753 1.00 97.88 95 ILE A O 1
ATOM 757 N N . CYS A 1 96 ? 2.675 -2.415 1.706 1.00 98.25 96 CYS A N 1
ATOM 758 C CA . CYS A 1 96 ? 2.227 -1.041 1.492 1.00 98.25 96 CYS A CA 1
ATOM 759 C C . CYS A 1 96 ? 0.692 -0.933 1.500 1.00 98.25 96 CYS A C 1
ATOM 761 O O . CYS A 1 96 ? 0.150 -0.000 2.089 1.00 98.25 96 CYS A O 1
ATOM 763 N N . PHE A 1 97 ? -0.012 -1.888 0.882 1.00 98.19 97 PHE A N 1
ATOM 764 C CA . PHE A 1 97 ? -1.478 -1.942 0.893 1.00 98.19 97 PHE A CA 1
ATOM 765 C C . PHE A 1 97 ? -2.043 -2.078 2.306 1.00 98.19 97 PHE A C 1
ATOM 767 O O . PHE A 1 97 ? -2.963 -1.346 2.669 1.00 98.19 97 PHE A O 1
ATOM 774 N N . GLN A 1 98 ? -1.480 -2.990 3.100 1.00 97.94 98 GLN A N 1
ATOM 775 C CA . GLN A 1 98 ? -1.885 -3.216 4.487 1.00 97.94 98 GLN A CA 1
ATOM 776 C C . GLN A 1 98 ? -1.683 -1.952 5.328 1.00 97.94 98 GLN A C 1
ATOM 778 O O . GLN A 1 98 ? -2.637 -1.486 5.946 1.00 97.94 98 GLN A O 1
ATOM 783 N N . ASN A 1 99 ? -0.511 -1.316 5.228 1.00 97.69 99 ASN A N 1
ATOM 784 C CA . ASN A 1 99 ? -0.225 -0.049 5.906 1.00 97.69 99 ASN A CA 1
ATOM 785 C C . ASN A 1 99 ? -1.233 1.058 5.546 1.00 97.69 99 ASN A C 1
ATOM 787 O O . ASN A 1 99 ? -1.672 1.810 6.414 1.00 97.69 99 ASN A O 1
ATOM 791 N N . VAL A 1 100 ? -1.632 1.178 4.274 1.00 97.81 100 VAL A N 1
ATOM 792 C CA . VAL A 1 100 ? -2.649 2.165 3.869 1.00 97.81 100 VAL A CA 1
ATOM 793 C C . VAL A 1 100 ? -4.017 1.846 4.476 1.00 97.81 100 VAL A C 1
ATOM 795 O O . VAL A 1 100 ? -4.702 2.757 4.946 1.00 97.81 100 VAL A O 1
ATOM 798 N N . ILE A 1 101 ? -4.426 0.576 4.475 1.00 97.19 101 ILE A N 1
ATOM 799 C CA . ILE A 1 101 ? -5.700 0.142 5.062 1.00 97.19 101 ILE A CA 1
ATOM 800 C C . ILE A 1 101 ? -5.726 0.449 6.562 1.00 97.19 101 ILE A C 1
ATOM 802 O O . ILE A 1 101 ? -6.688 1.058 7.028 1.00 97.19 101 ILE A O 1
ATOM 806 N N . GLU A 1 102 ? -4.666 0.103 7.292 1.00 96.56 102 GLU A N 1
ATOM 807 C CA . GLU A 1 102 ? -4.519 0.387 8.725 1.00 96.56 102 GLU A CA 1
ATOM 808 C C . GLU A 1 102 ? -4.659 1.882 9.024 1.00 96.56 102 GLU A C 1
ATOM 810 O O . GLU A 1 102 ? -5.482 2.264 9.853 1.00 96.56 102 GLU A O 1
ATOM 815 N N . LEU A 1 103 ? -3.975 2.748 8.268 1.00 95.88 103 LEU A N 1
ATOM 816 C CA . LEU A 1 103 ? -4.084 4.203 8.431 1.00 95.88 103 LEU A CA 1
ATOM 817 C C . LEU A 1 103 ? -5.511 4.728 8.207 1.00 95.88 103 LEU A C 1
ATOM 819 O O . LEU A 1 103 ? -5.920 5.715 8.822 1.00 95.88 103 LEU A O 1
ATOM 823 N N . TYR A 1 104 ? -6.292 4.104 7.319 1.00 96.12 104 TYR A N 1
ATOM 824 C CA . TYR A 1 104 ? -7.705 4.456 7.168 1.00 96.12 104 TYR A CA 1
ATOM 825 C C . TYR A 1 104 ? -8.563 3.961 8.334 1.00 96.12 104 TYR A C 1
ATOM 827 O O . TYR A 1 104 ? -9.507 4.662 8.706 1.00 96.12 104 TYR A O 1
ATOM 835 N N . LEU A 1 105 ? -8.252 2.798 8.909 1.00 94.56 105 LEU A N 1
ATOM 836 C CA . LEU A 1 105 ? -8.946 2.264 10.084 1.00 94.56 105 LEU A CA 1
ATOM 837 C C . LEU A 1 105 ? -8.664 3.102 11.335 1.00 94.56 105 LEU A C 1
ATOM 839 O O . LEU A 1 105 ? -9.607 3.467 12.032 1.00 94.56 105 LEU A O 1
ATOM 843 N N . GLU A 1 106 ? -7.407 3.486 11.572 1.00 94.31 106 GLU A N 1
ATOM 844 C CA . GLU A 1 106 ? -6.995 4.371 12.677 1.00 94.31 106 GLU A CA 1
ATOM 845 C C . GLU A 1 106 ? -7.730 5.719 12.649 1.00 94.31 106 GLU A C 1
ATOM 847 O O . GLU A 1 106 ? -8.000 6.330 13.681 1.00 94.31 106 GLU A O 1
ATOM 852 N N . LYS A 1 107 ? -8.098 6.173 11.450 1.00 93.12 107 LYS A N 1
ATOM 853 C CA . LYS A 1 107 ? -8.848 7.410 11.212 1.00 93.12 107 LYS A CA 1
ATOM 854 C C . LYS A 1 107 ? -10.365 7.258 11.209 1.00 93.12 107 LYS A C 1
ATOM 856 O O . LYS A 1 107 ? -11.054 8.208 10.832 1.00 93.12 107 LYS A O 1
ATOM 861 N N . ASP A 1 108 ? -10.876 6.075 11.535 1.00 92.88 108 ASP A N 1
ATOM 862 C CA . ASP A 1 108 ? -12.297 5.724 11.448 1.00 92.88 108 ASP A CA 1
ATOM 863 C C . ASP A 1 108 ? -12.896 5.947 10.039 1.00 92.88 108 ASP A C 1
ATOM 865 O O . ASP A 1 108 ? -14.099 6.122 9.836 1.00 92.88 108 ASP A O 1
ATOM 869 N N . ASN A 1 109 ? -12.056 5.916 8.997 1.00 93.94 109 ASN A N 1
ATOM 870 C CA . ASN A 1 109 ? -12.490 6.044 7.609 1.00 93.94 109 ASN A CA 1
ATOM 871 C C . ASN A 1 109 ? -12.759 4.668 6.989 1.00 93.94 109 ASN A C 1
ATOM 873 O O . ASN A 1 109 ? -12.201 4.279 5.957 1.00 93.94 109 ASN A O 1
ATOM 877 N N . ILE A 1 110 ? -13.661 3.930 7.634 1.00 93.50 110 ILE A N 1
ATOM 878 C CA . ILE A 1 110 ? -13.937 2.517 7.354 1.00 93.50 110 ILE A CA 1
ATOM 879 C C . ILE A 1 110 ? -14.360 2.286 5.897 1.00 93.50 110 ILE A C 1
ATOM 881 O O . ILE A 1 110 ? -13.967 1.305 5.270 1.00 93.50 110 ILE A O 1
ATOM 885 N N . LYS A 1 111 ? -15.118 3.218 5.305 1.00 90.06 111 LYS A N 1
ATOM 886 C CA . LYS A 1 111 ? -15.543 3.118 3.898 1.00 90.06 111 LYS A CA 1
ATOM 887 C C . LYS A 1 111 ? -14.360 3.137 2.930 1.00 90.06 111 LYS A C 1
ATOM 889 O O . LYS A 1 111 ? -14.392 2.417 1.932 1.00 90.06 111 LYS A O 1
ATOM 894 N N . LEU A 1 112 ? -13.344 3.965 3.193 1.00 90.12 112 LEU A N 1
ATOM 895 C CA . LEU A 1 112 ? -12.134 3.985 2.374 1.00 90.12 112 LEU A CA 1
ATOM 896 C C . LEU A 1 112 ? -11.277 2.746 2.620 1.00 90.12 112 LEU A C 1
ATOM 898 O O . LEU A 1 112 ? -10.812 2.177 1.637 1.00 90.12 112 LEU A O 1
ATOM 902 N N . ALA A 1 113 ? -11.150 2.284 3.868 1.00 94.44 113 ALA A N 1
ATOM 903 C CA . 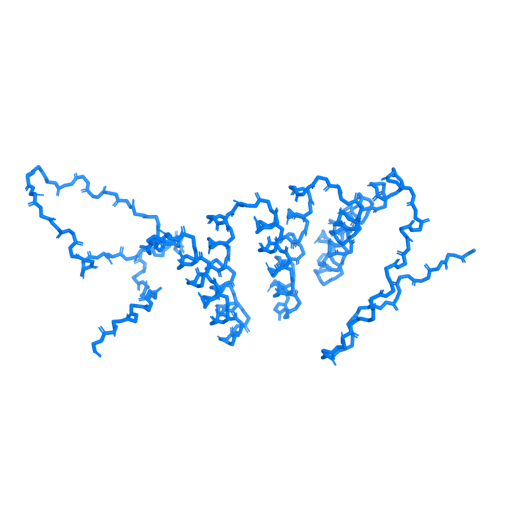ALA A 1 113 ? -10.460 1.031 4.184 1.00 94.44 113 ALA A CA 1
ATOM 904 C C . ALA A 1 113 ? -11.054 -0.151 3.392 1.00 94.44 113 ALA A C 1
ATOM 906 O O . ALA A 1 113 ? -10.348 -0.797 2.625 1.00 94.44 113 ALA A O 1
ATOM 907 N N . ILE A 1 114 ? -12.379 -0.347 3.459 1.00 89.25 114 ILE A N 1
ATOM 908 C CA . ILE A 1 114 ? -13.101 -1.389 2.702 1.00 89.25 114 ILE A CA 1
ATOM 909 C C . ILE A 1 114 ? -12.858 -1.256 1.196 1.00 89.25 114 ILE A C 1
ATOM 911 O O . ILE A 1 114 ? -12.589 -2.242 0.510 1.00 89.25 114 ILE A O 1
ATOM 915 N N . LYS A 1 115 ? -12.981 -0.039 0.652 1.00 90.50 115 LYS A N 1
ATOM 916 C CA . LYS A 1 115 ? -12.761 0.205 -0.777 1.00 90.50 115 LYS A CA 1
ATOM 917 C C . LYS A 1 115 ? -11.350 -0.214 -1.192 1.00 90.50 115 LYS A C 1
ATOM 919 O O . LYS A 1 115 ? -11.205 -0.875 -2.220 1.00 90.50 115 LYS A O 1
ATOM 924 N N . HIS A 1 116 ? -10.347 0.164 -0.409 1.00 92.50 116 HIS A N 1
ATOM 925 C CA . HIS A 1 116 ? -8.949 -0.146 -0.685 1.00 92.50 116 HIS A CA 1
ATOM 926 C C . HIS A 1 116 ? -8.647 -1.634 -0.561 1.00 92.50 116 HIS A C 1
ATOM 928 O O . HIS A 1 116 ? -7.979 -2.160 -1.442 1.00 92.50 116 HIS A O 1
ATOM 934 N N . CYS A 1 117 ? -9.240 -2.347 0.400 1.00 94.25 117 CYS A N 1
ATOM 935 C CA . CYS A 1 117 ? -9.170 -3.808 0.449 1.00 94.25 117 CYS A CA 1
ATOM 936 C C . CYS A 1 117 ? -9.569 -4.451 -0.893 1.00 94.25 117 CYS A C 1
ATOM 938 O O . CYS A 1 117 ? -8.825 -5.258 -1.448 1.00 94.25 117 CYS A O 1
ATOM 940 N N . PHE A 1 118 ? -10.698 -4.040 -1.482 1.00 89.38 118 PHE A N 1
ATOM 941 C CA . PHE A 1 118 ? -11.115 -4.569 -2.785 1.00 89.38 118 PHE A CA 1
ATOM 942 C C . PHE A 1 118 ? -10.192 -4.147 -3.935 1.00 89.38 118 PHE A C 1
ATOM 944 O O . PHE A 1 118 ? -9.896 -4.953 -4.819 1.00 89.38 118 PHE A O 1
ATOM 951 N N . GLN A 1 119 ? -9.749 -2.887 -3.954 1.00 91.56 119 GLN A N 1
ATOM 952 C CA . GLN A 1 119 ? -8.865 -2.379 -5.008 1.00 91.56 119 GLN A CA 1
ATOM 953 C C . GLN A 1 119 ? -7.506 -3.079 -4.988 1.00 91.56 119 GLN A C 1
ATOM 955 O O . GLN A 1 119 ? -7.044 -3.552 -6.025 1.00 91.56 119 GLN A O 1
ATOM 960 N N . TYR A 1 120 ? -6.896 -3.196 -3.815 1.00 94.94 120 TYR A N 1
ATOM 961 C CA . TYR A 1 120 ? -5.616 -3.860 -3.634 1.00 94.94 120 TYR A CA 1
ATOM 962 C C . TYR A 1 120 ? -5.727 -5.374 -3.811 1.00 94.94 120 TYR A C 1
ATOM 964 O O . TYR A 1 120 ? -4.874 -5.954 -4.474 1.00 94.94 120 TYR A O 1
ATOM 972 N N . GLY A 1 121 ? -6.815 -6.004 -3.353 1.00 91.81 121 GLY A N 1
ATOM 973 C CA . GLY A 1 121 ? -7.064 -7.426 -3.600 1.00 91.81 121 GLY A CA 1
ATOM 974 C C . GLY A 1 121 ? -7.112 -7.754 -5.094 1.00 91.81 121 GLY A C 1
ATOM 975 O O . GLY A 1 121 ? -6.514 -8.735 -5.537 1.00 91.81 121 GLY A O 1
ATOM 976 N N . TYR A 1 122 ? -7.727 -6.881 -5.901 1.00 90.62 122 TYR A N 1
ATOM 977 C CA . TYR A 1 122 ? -7.718 -7.017 -7.361 1.00 90.62 122 TYR A CA 1
ATOM 978 C C . TYR A 1 122 ? -6.305 -6.869 -7.946 1.00 90.62 122 TYR A C 1
ATOM 980 O O . TYR A 1 122 ? -5.921 -7.633 -8.828 1.00 90.62 122 TYR A O 1
ATOM 988 N N . LEU A 1 123 ? -5.502 -5.920 -7.454 1.00 90.88 123 LEU A N 1
ATOM 989 C CA . LEU A 1 123 ? -4.118 -5.752 -7.914 1.00 90.88 123 LEU A CA 1
ATOM 990 C C . LEU A 1 123 ? -3.244 -6.961 -7.549 1.00 90.88 123 LEU A C 1
ATOM 992 O O . LEU A 1 123 ? -2.462 -7.405 -8.390 1.00 90.88 123 LEU A O 1
ATOM 996 N N . CYS A 1 124 ? -3.416 -7.542 -6.358 1.00 91.50 124 CYS A N 1
ATOM 997 C CA . CYS A 1 124 ? -2.739 -8.778 -5.964 1.00 91.50 124 CYS A CA 1
ATOM 998 C C . CYS A 1 124 ? -3.061 -9.925 -6.931 1.00 91.50 124 CYS A C 1
ATOM 1000 O O . CYS A 1 124 ? -2.149 -10.569 -7.446 1.00 91.50 124 CYS A O 1
ATOM 1002 N N . GLU A 1 125 ? -4.339 -10.143 -7.252 1.00 91.88 125 GLU A N 1
ATOM 1003 C CA . GLU A 1 125 ? -4.730 -11.231 -8.153 1.00 91.88 125 GLU A CA 1
ATOM 1004 C C . GLU A 1 125 ? -4.265 -10.996 -9.595 1.00 91.88 125 GLU A C 1
ATOM 1006 O O . GLU A 1 125 ? -3.757 -11.909 -10.241 1.00 91.88 125 GLU A O 1
ATOM 1011 N N . GLN A 1 126 ? -4.425 -9.780 -10.119 1.00 91.25 126 GLN A N 1
ATOM 1012 C CA . GLN A 1 126 ? -4.211 -9.518 -11.544 1.00 91.25 126 GLN A CA 1
ATOM 1013 C C . GLN A 1 126 ? -2.755 -9.207 -11.896 1.00 91.25 126 GLN A C 1
ATOM 1015 O O . GLN A 1 126 ? -2.288 -9.581 -12.972 1.00 91.25 126 GLN A O 1
ATOM 1020 N N . VAL A 1 127 ? -2.036 -8.501 -11.019 1.00 92.88 127 VAL A N 1
ATOM 1021 C CA . VAL A 1 127 ? -0.664 -8.043 -11.288 1.00 92.88 127 VAL A CA 1
ATOM 1022 C C . VAL A 1 127 ? 0.356 -9.001 -10.688 1.00 92.88 127 VAL A C 1
ATOM 1024 O O . VAL A 1 127 ? 1.283 -9.415 -11.387 1.00 92.88 127 VAL A O 1
ATOM 1027 N N . LEU A 1 128 ? 0.173 -9.365 -9.415 1.00 92.25 128 LEU A N 1
ATOM 1028 C CA . LEU A 1 128 ? 1.090 -10.249 -8.688 1.00 92.25 128 LEU A CA 1
ATOM 1029 C C . LEU A 1 128 ? 0.752 -11.734 -8.868 1.00 92.25 128 LEU A C 1
ATOM 1031 O O . LEU A 1 128 ? 1.577 -12.579 -8.540 1.00 92.25 128 LEU A O 1
ATOM 1035 N N . GLN A 1 129 ? -0.430 -12.055 -9.410 1.00 95.38 129 GLN A N 1
ATOM 1036 C CA . GLN A 1 129 ? -0.948 -13.428 -9.506 1.00 95.38 129 GLN A CA 1
ATOM 1037 C C . GLN A 1 129 ? -1.051 -14.118 -8.137 1.00 95.38 129 GLN A C 1
ATOM 1039 O O . GLN A 1 129 ? -1.042 -15.346 -8.037 1.00 95.38 129 GLN A O 1
ATOM 1044 N N . ASP A 1 130 ? -1.199 -13.319 -7.079 1.00 93.75 130 ASP A N 1
ATOM 1045 C CA . ASP A 1 130 ? -1.245 -13.773 -5.699 1.00 93.75 130 ASP A CA 1
ATOM 1046 C C . ASP A 1 130 ? -2.689 -13.823 -5.199 1.00 93.75 130 ASP A C 1
ATOM 1048 O O . ASP A 1 130 ? -3.256 -12.853 -4.683 1.00 93.75 130 ASP A O 1
ATOM 1052 N N . LYS A 1 131 ? -3.298 -14.996 -5.372 1.00 92.69 131 LYS A N 1
ATOM 1053 C CA . LYS A 1 131 ? -4.667 -15.256 -4.920 1.00 92.69 131 LYS A CA 1
ATOM 1054 C C . LYS A 1 131 ? -4.784 -15.321 -3.401 1.00 92.69 131 LYS A C 1
ATOM 1056 O O . LYS A 1 131 ? -5.865 -15.063 -2.882 1.00 92.69 131 LYS A O 1
ATOM 1061 N N . THR A 1 132 ? -3.711 -15.659 -2.691 1.00 96.19 132 THR A N 1
ATOM 1062 C CA . THR A 1 132 ? -3.733 -15.777 -1.230 1.00 96.19 132 THR A CA 1
ATOM 1063 C C . THR A 1 1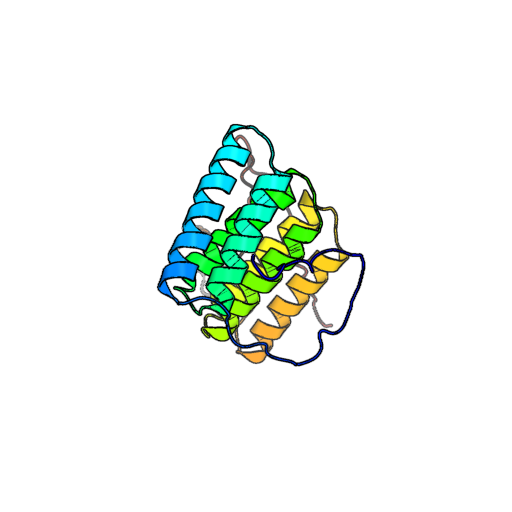32 ? -3.909 -14.399 -0.609 1.00 96.19 132 THR A C 1
ATOM 1065 O O . THR A 1 132 ? -4.882 -14.167 0.103 1.00 96.19 132 THR A O 1
ATOM 1068 N N . HIS A 1 133 ? -3.041 -13.447 -0.956 1.00 94.69 133 HIS A N 1
ATOM 1069 C CA . HIS A 1 133 ? -3.154 -12.078 -0.452 1.00 94.69 133 HIS A CA 1
ATOM 1070 C C . HIS A 1 133 ? -4.386 -11.355 -1.002 1.00 94.69 133 HIS A C 1
ATOM 1072 O O . HIS A 1 133 ? -4.987 -10.549 -0.296 1.00 94.69 133 HIS A O 1
ATOM 1078 N N . SER A 1 134 ? -4.798 -11.669 -2.235 1.00 92.12 134 SER A N 1
ATOM 1079 C CA . SER A 1 134 ? -6.056 -11.164 -2.789 1.00 92.12 134 SER A CA 1
ATOM 1080 C C . SER A 1 134 ? -7.266 -11.571 -1.941 1.00 92.12 134 SER A C 1
ATOM 1082 O O . SER A 1 134 ? -8.024 -10.703 -1.507 1.00 92.12 134 SER A O 1
ATOM 1084 N N . ASN A 1 135 ? -7.407 -12.868 -1.636 1.00 92.19 135 ASN A N 1
ATOM 1085 C CA . ASN A 1 135 ? -8.515 -13.376 -0.825 1.00 92.19 135 ASN A CA 1
ATOM 1086 C C . ASN A 1 135 ? -8.474 -12.803 0.597 1.00 92.19 135 ASN A C 1
ATOM 1088 O O . ASN A 1 135 ? -9.502 -12.337 1.068 1.00 92.19 135 ASN A O 1
ATOM 1092 N N . ASN A 1 136 ? -7.296 -12.727 1.230 1.00 94.94 136 ASN A N 1
ATOM 1093 C CA . ASN A 1 136 ? -7.156 -12.132 2.565 1.00 94.94 136 ASN A CA 1
ATOM 1094 C C . ASN A 1 136 ? -7.670 -10.683 2.606 1.00 94.94 136 ASN A C 1
ATOM 1096 O O . ASN A 1 136 ? -8.355 -10.289 3.546 1.00 94.94 136 ASN A O 1
ATOM 1100 N N . LEU A 1 137 ? -7.371 -9.886 1.574 1.00 92.94 137 LEU A N 1
ATOM 1101 C CA . LEU A 1 137 ? -7.865 -8.513 1.478 1.00 92.94 137 LEU A CA 1
ATOM 1102 C C . LEU A 1 137 ? -9.385 -8.469 1.274 1.00 92.94 137 LEU A C 1
ATOM 1104 O O . LEU A 1 137 ? -10.057 -7.629 1.870 1.00 92.94 137 LEU A O 1
ATOM 1108 N N . TYR A 1 138 ? -9.952 -9.364 0.466 1.00 91.88 138 TYR A N 1
ATOM 1109 C CA . TYR A 1 138 ? -11.406 -9.459 0.319 1.00 91.88 138 TYR A CA 1
ATOM 1110 C C . TYR A 1 138 ? -12.098 -9.868 1.622 1.00 91.88 138 TYR A C 1
ATOM 1112 O O . TYR A 1 138 ? -13.096 -9.247 1.990 1.00 91.88 138 TYR A O 1
ATOM 1120 N N . ASP A 1 139 ? -11.527 -10.821 2.354 1.00 91.94 139 ASP A N 1
ATOM 1121 C CA . ASP A 1 139 ? -12.040 -11.266 3.648 1.00 9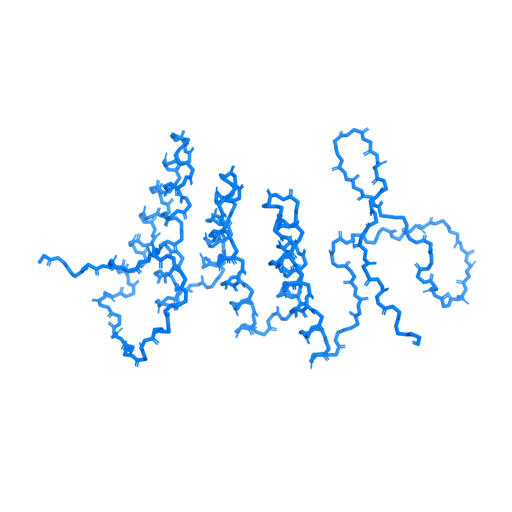1.94 139 ASP A CA 1
ATOM 1122 C C . ASP A 1 139 ? -12.001 -10.124 4.677 1.00 91.94 139 ASP A C 1
ATOM 1124 O O . ASP A 1 139 ? -13.000 -9.872 5.351 1.00 91.94 139 ASP A O 1
ATOM 1128 N N . TRP A 1 140 ? -10.914 -9.339 4.722 1.00 94.44 140 TRP A N 1
ATOM 1129 C CA . TRP A 1 140 ? -10.840 -8.120 5.543 1.00 94.44 140 TRP A CA 1
ATOM 1130 C C . TRP A 1 140 ? -11.933 -7.112 5.182 1.00 94.44 140 TRP A C 1
ATOM 1132 O O . TRP A 1 140 ? -12.566 -6.523 6.059 1.00 94.44 140 TRP A O 1
ATOM 1142 N N . ALA A 1 141 ? -12.184 -6.901 3.886 1.00 89.38 141 ALA A N 1
ATOM 1143 C CA . ALA A 1 141 ? -13.234 -5.992 3.440 1.00 89.38 141 ALA A CA 1
ATOM 1144 C C . ALA A 1 141 ? -14.613 -6.427 3.959 1.00 89.38 141 ALA A C 1
ATOM 1146 O O . ALA A 1 141 ? -15.402 -5.589 4.404 1.00 89.38 141 ALA A O 1
ATOM 1147 N N . ASP A 1 142 ? -14.905 -7.725 3.906 1.00 87.00 142 ASP A N 1
ATOM 1148 C CA . ASP A 1 142 ? -16.166 -8.284 4.380 1.00 87.00 142 ASP A CA 1
ATOM 1149 C C . ASP A 1 142 ? -16.278 -8.260 5.909 1.00 87.00 142 ASP A C 1
ATOM 1151 O O . ASP A 1 142 ? -17.344 -7.905 6.426 1.00 87.00 142 ASP A O 1
ATOM 1155 N N . GLU A 1 143 ? -15.185 -8.510 6.632 1.00 92.31 143 GLU A N 1
ATOM 1156 C CA . GLU A 1 143 ? -15.122 -8.372 8.089 1.00 92.31 143 GLU A CA 1
ATOM 1157 C C . GLU A 1 143 ? -15.416 -6.930 8.528 1.00 92.31 143 GLU A C 1
ATOM 1159 O O . GLU A 1 143 ? -16.319 -6.693 9.338 1.00 92.31 143 GLU A O 1
ATOM 1164 N N . PHE A 1 144 ? -14.729 -5.939 7.947 1.00 90.12 144 PHE A N 1
ATOM 1165 C CA . PHE A 1 144 ? -14.952 -4.525 8.272 1.00 90.12 144 PHE A CA 1
ATOM 1166 C C . PHE A 1 144 ? -16.377 -4.086 7.948 1.00 90.12 144 PHE A C 1
ATOM 1168 O O . PHE A 1 144 ? -17.002 -3.336 8.704 1.00 90.12 144 PHE A O 1
ATOM 1175 N N . ARG A 1 145 ? -16.932 -4.574 6.837 1.00 88.31 145 ARG A N 1
ATOM 1176 C CA . ARG A 1 145 ? -18.323 -4.301 6.482 1.00 88.31 145 ARG A CA 1
ATOM 1177 C C . ARG A 1 145 ? -19.291 -4.867 7.508 1.00 88.31 145 ARG A C 1
ATOM 1179 O O . ARG A 1 145 ? -20.190 -4.144 7.933 1.00 88.31 145 ARG A O 1
ATOM 1186 N N . HIS A 1 146 ? -19.111 -6.126 7.900 1.00 88.38 146 HIS A N 1
ATOM 1187 C CA . HIS A 1 146 ? -19.966 -6.778 8.884 1.00 88.38 146 HIS A CA 1
ATOM 1188 C C . HIS A 1 146 ? -19.899 -6.059 10.235 1.00 88.38 146 HIS A C 1
ATOM 1190 O O . HIS A 1 146 ? -20.933 -5.658 10.769 1.00 88.38 146 HIS A O 1
ATOM 1196 N N . LYS A 1 147 ? -18.682 -5.798 10.728 1.00 92.00 147 LYS A N 1
ATOM 1197 C CA . LYS A 1 147 ? -18.424 -5.143 12.017 1.00 92.00 147 LYS A CA 1
ATOM 1198 C C . LYS A 1 147 ? -19.071 -3.761 12.137 1.00 92.00 147 LYS A C 1
ATOM 1200 O O . LYS A 1 147 ? -19.552 -3.406 13.207 1.00 92.00 147 LYS A O 1
ATOM 1205 N N . HIS A 1 148 ? -19.111 -2.992 11.049 1.00 88.50 148 HIS A N 1
ATOM 1206 C CA . HIS A 1 148 ? -19.645 -1.625 11.043 1.00 88.50 148 HIS A CA 1
ATOM 1207 C C . HIS A 1 148 ? -21.037 -1.505 10.394 1.00 88.50 148 HIS A C 1
ATOM 1209 O O . HIS A 1 148 ? -21.503 -0.396 10.132 1.00 88.50 148 HIS A O 1
ATOM 1215 N N . GLY A 1 149 ? -21.716 -2.627 10.120 1.00 86.50 149 GLY A N 1
ATOM 1216 C CA . GLY A 1 149 ? -23.078 -2.633 9.576 1.00 86.50 149 GLY A CA 1
ATOM 1217 C C . GLY A 1 149 ? -23.199 -2.107 8.138 1.00 86.50 149 GLY A C 1
ATOM 1218 O O . GLY A 1 149 ? -24.277 -1.676 7.722 1.00 86.50 149 GLY A O 1
ATOM 1219 N N . TYR A 1 150 ? -22.117 -2.128 7.355 1.00 81.50 150 TYR A N 1
ATOM 1220 C CA . TYR A 1 150 ? -22.146 -1.706 5.957 1.00 81.50 150 TYR A CA 1
ATOM 1221 C C . TYR A 1 150 ? -22.683 -2.816 5.045 1.00 81.50 150 TYR A C 1
ATOM 1223 O O . TYR A 1 150 ? -22.109 -3.902 4.903 1.00 81.50 150 TYR A O 1
ATOM 1231 N N . GLN A 1 151 ? -23.767 -2.509 4.332 1.00 75.94 151 GLN A N 1
ATOM 1232 C CA . GLN A 1 151 ? -24.284 -3.377 3.273 1.00 75.94 151 GLN A CA 1
ATOM 1233 C C . GLN A 1 151 ? -23.248 -3.594 2.161 1.00 75.94 151 GLN A C 1
ATOM 1235 O O . GLN A 1 151 ? -22.335 -2.787 1.962 1.00 75.94 151 GLN A O 1
ATOM 1240 N N . HIS A 1 152 ? -23.369 -4.712 1.440 1.00 66.75 152 HIS A N 1
ATOM 1241 C CA . HIS A 1 152 ? -22.467 -5.006 0.330 1.00 66.75 152 HIS A CA 1
ATOM 1242 C C . HIS A 1 152 ? -22.773 -4.068 -0.823 1.00 66.75 152 HIS A C 1
ATOM 1244 O O . HIS A 1 152 ? -23.811 -4.178 -1.469 1.00 66.75 152 HIS A O 1
ATOM 1250 N N . ILE A 1 153 ? -21.849 -3.150 -1.081 1.00 62.56 153 ILE A N 1
ATOM 1251 C CA . ILE A 1 153 ? -21.847 -2.313 -2.271 1.00 62.56 153 ILE A CA 1
ATOM 1252 C C . ILE A 1 153 ? -20.489 -2.547 -2.905 1.00 62.56 153 ILE A C 1
ATOM 1254 O O . ILE A 1 153 ? -19.492 -2.062 -2.379 1.00 62.56 153 ILE A O 1
ATOM 1258 N N . CYS A 1 154 ? -20.443 -3.319 -3.992 1.00 61.41 154 CYS A N 1
ATOM 1259 C CA . CYS A 1 154 ? -19.196 -3.616 -4.688 1.00 61.41 154 CYS A CA 1
ATOM 1260 C C . CYS A 1 154 ? -18.526 -2.293 -5.119 1.00 61.41 154 CYS A C 1
ATOM 1262 O O . CYS A 1 154 ? -19.043 -1.617 -6.014 1.00 61.41 154 CYS A O 1
ATOM 1264 N N . PRO A 1 155 ? -17.399 -1.884 -4.501 1.00 52.41 155 PRO A N 1
ATOM 1265 C CA . PRO A 1 155 ? -16.839 -0.551 -4.713 1.00 52.41 155 PRO A CA 1
ATOM 1266 C C . PRO A 1 155 ? -16.030 -0.446 -6.013 1.00 52.41 155 PRO A C 1
ATOM 1268 O O . PRO A 1 155 ? -15.738 0.660 -6.469 1.00 52.41 155 PRO A O 1
ATOM 1271 N N . LEU A 1 156 ? -15.701 -1.586 -6.630 1.00 53.31 156 LEU A N 1
ATOM 1272 C CA . LEU A 1 156 ? -15.094 -1.669 -7.961 1.00 53.31 156 LEU A CA 1
ATOM 1273 C C . LEU A 1 156 ? -16.096 -1.329 -9.076 1.00 53.31 156 LEU A C 1
ATOM 1275 O O . LEU A 1 156 ? -15.698 -0.973 -10.184 1.00 53.31 156 LEU A O 1
ATOM 1279 N N . ILE A 1 157 ? -17.399 -1.384 -8.784 1.00 52.25 157 ILE A N 1
ATOM 1280 C CA . ILE A 1 157 ? -18.462 -1.131 -9.751 1.00 52.25 157 ILE A CA 1
ATOM 1281 C C . ILE A 1 157 ? -18.959 0.308 -9.580 1.00 52.25 157 ILE A C 1
ATOM 1283 O O . ILE A 1 157 ? -19.633 0.657 -8.611 1.00 52.25 157 ILE A O 1
ATOM 1287 N N . LYS A 1 158 ? -18.688 1.169 -10.569 1.00 45.94 158 LYS A N 1
ATOM 1288 C CA . LYS A 1 158 ? -19.463 2.408 -10.732 1.00 45.94 158 LYS A CA 1
ATOM 1289 C C . LYS A 1 158 ? -20.830 2.041 -11.302 1.00 45.94 158 LYS A C 1
ATOM 1291 O O . LYS A 1 158 ? -20.970 1.851 -12.508 1.00 45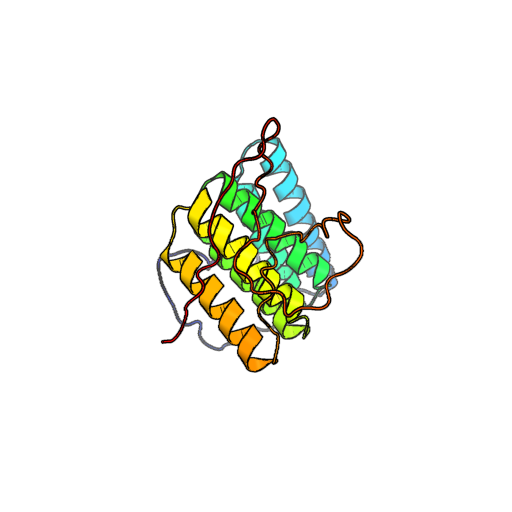.94 158 LYS A O 1
ATOM 1296 N N . PHE A 1 159 ? -21.845 1.971 -10.447 1.00 43.03 159 PHE A N 1
ATOM 1297 C CA . PHE A 1 159 ? -23.232 1.809 -10.879 1.00 43.03 159 PHE A CA 1
ATOM 1298 C C . PHE A 1 159 ? -23.673 3.046 -11.678 1.00 43.03 159 PHE A C 1
ATOM 1300 O O . PHE A 1 159 ? -24.037 4.074 -11.105 1.00 43.03 159 PHE A O 1
ATOM 1307 N N . LYS A 1 160 ? -23.648 2.982 -13.015 1.00 38.53 160 LYS A N 1
ATOM 1308 C CA . LYS A 1 160 ? -24.376 3.957 -13.838 1.00 38.53 160 LYS A CA 1
ATOM 1309 C C . LYS A 1 160 ? -25.849 3.567 -13.823 1.00 38.53 160 LYS A C 1
ATOM 1311 O O . LYS A 1 160 ? -26.223 2.525 -14.353 1.00 38.53 160 LYS A O 1
ATOM 1316 N N . ARG A 1 161 ? -26.685 4.405 -13.206 1.00 34.56 161 ARG A N 1
ATOM 1317 C CA . ARG A 1 161 ? -28.144 4.270 -13.262 1.00 34.56 161 ARG A CA 1
ATOM 1318 C C . ARG A 1 161 ? -28.553 4.362 -14.736 1.00 34.56 161 ARG A C 1
ATOM 1320 O O . ARG A 1 161 ? -28.336 5.398 -15.361 1.00 34.56 161 ARG A O 1
ATOM 1327 N N . ASN A 1 162 ? -29.085 3.281 -15.300 1.00 38.12 162 ASN A N 1
ATOM 1328 C CA . ASN A 1 162 ? -29.627 3.313 -16.651 1.00 38.12 162 ASN A CA 1
ATOM 1329 C C . ASN A 1 162 ? -30.947 4.089 -16.574 1.00 38.12 162 ASN A C 1
ATOM 1331 O O . ASN A 1 162 ? -31.939 3.584 -16.056 1.00 38.12 162 ASN A O 1
ATOM 1335 N N . ILE A 1 163 ? -30.942 5.360 -16.981 1.00 36.59 163 ILE A N 1
ATOM 1336 C CA . ILE A 1 163 ? -32.156 6.184 -17.052 1.00 36.59 163 ILE A CA 1
ATOM 1337 C C . ILE A 1 163 ? -32.900 5.776 -18.327 1.00 36.59 163 ILE A C 1
ATOM 1339 O O . ILE A 1 163 ? -33.013 6.544 -19.273 1.00 36.59 163 ILE A O 1
ATOM 1343 N N . THR A 1 164 ? -33.356 4.532 -18.386 1.00 40.97 164 THR A N 1
ATOM 1344 C CA . THR A 1 164 ? -34.267 4.055 -19.423 1.00 40.97 164 THR A CA 1
ATOM 1345 C C . THR A 1 164 ? -35.308 3.172 -18.758 1.00 40.97 164 THR A C 1
ATOM 1347 O O . THR A 1 164 ? -35.210 1.953 -18.727 1.00 40.97 164 THR A O 1
ATOM 1350 N N . ASN A 1 165 ? -36.265 3.840 -18.115 1.00 36.66 165 ASN A N 1
ATOM 1351 C CA . ASN A 1 165 ? -37.708 3.624 -18.259 1.00 36.66 165 ASN A CA 1
ATOM 1352 C C . ASN A 1 165 ? -38.429 4.082 -16.987 1.00 36.66 165 ASN A C 1
ATOM 1354 O O . ASN A 1 165 ? -38.116 3.684 -15.867 1.00 36.66 165 ASN A O 1
ATOM 1358 N N . LYS A 1 166 ? -39.368 5.011 -17.185 1.00 43.34 166 LYS A N 1
ATOM 1359 C CA . LYS A 1 166 ? -40.332 5.436 -16.173 1.00 43.34 166 LYS A CA 1
ATOM 1360 C C . LYS A 1 166 ? -41.194 4.235 -15.799 1.00 43.34 166 LYS A C 1
ATOM 1362 O O . LYS A 1 166 ? -41.809 3.651 -16.682 1.00 43.34 166 LYS A O 1
ATOM 1367 N N . GLY A 1 167 ? -41.299 3.992 -14.499 1.00 44.38 167 GLY A N 1
ATOM 1368 C CA . GLY A 1 167 ? -42.230 3.032 -13.923 1.00 44.38 167 GLY A CA 1
ATOM 1369 C C . GLY A 1 167 ? -41.625 1.643 -13.845 1.00 44.38 167 GLY A C 1
ATOM 1370 O O . GLY A 1 167 ? -41.668 0.911 -14.814 1.00 44.38 167 GLY A O 1
ATOM 1371 N N . ASP A 1 168 ? -41.043 1.315 -12.696 1.00 36.34 168 ASP A N 1
ATOM 1372 C CA . ASP A 1 168 ? -41.386 0.078 -12.002 1.00 36.34 168 ASP A CA 1
ATOM 1373 C C . ASP A 1 168 ? -40.817 0.117 -10.586 1.00 36.34 168 ASP A C 1
ATOM 1375 O O . ASP A 1 168 ? -39.636 0.364 -10.334 1.00 36.34 168 ASP A O 1
ATOM 1379 N N . ASN A 1 169 ? -41.733 -0.049 -9.643 1.00 48.94 169 ASN A N 1
ATOM 1380 C CA . ASN A 1 169 ? -41.488 -0.060 -8.219 1.00 48.94 169 ASN A CA 1
ATOM 1381 C C . ASN A 1 169 ? -41.264 -1.515 -7.808 1.00 48.94 169 ASN A C 1
ATOM 1383 O O . ASN A 1 169 ? -42.214 -2.185 -7.424 1.00 48.94 169 ASN A O 1
ATOM 1387 N N . THR A 1 170 ? -40.041 -2.035 -7.920 1.00 34.09 170 THR A N 1
ATOM 1388 C CA . THR A 1 170 ? -39.737 -3.386 -7.426 1.00 34.09 170 THR A CA 1
ATOM 1389 C C . THR A 1 170 ? -38.293 -3.523 -6.974 1.00 34.09 170 THR A C 1
ATOM 1391 O O . THR A 1 170 ? -37.368 -3.190 -7.713 1.00 34.09 170 THR A O 1
ATOM 1394 N N . ASN A 1 171 ? -38.140 -4.067 -5.761 1.00 38.97 171 ASN A N 1
ATOM 1395 C CA . ASN A 1 171 ? -36.994 -4.826 -5.259 1.00 38.97 171 ASN A CA 1
ATOM 1396 C C . ASN A 1 171 ? -35.982 -5.189 -6.355 1.00 38.97 171 ASN A C 1
ATOM 1398 O O . ASN A 1 171 ? -36.206 -6.112 -7.142 1.00 38.97 171 ASN A O 1
ATOM 1402 N N . LEU A 1 172 ? -34.866 -4.461 -6.390 1.00 36.47 172 LEU A N 1
ATOM 1403 C CA . LEU A 1 172 ? -33.763 -4.705 -7.311 1.00 36.47 172 LEU A CA 1
ATOM 1404 C C . LEU A 1 172 ? -33.064 -6.013 -6.935 1.00 36.47 172 LEU A C 1
ATOM 1406 O O . LEU A 1 172 ? -32.078 -6.046 -6.203 1.00 36.47 172 LEU A O 1
ATOM 1410 N N . SER A 1 173 ? -33.606 -7.110 -7.457 1.00 33.66 173 SER A N 1
ATOM 1411 C CA . SER A 1 173 ? -32.909 -8.380 -7.574 1.00 33.66 173 SER A CA 1
ATOM 1412 C C . SER A 1 173 ? -31.594 -8.133 -8.313 1.00 33.66 173 SER A C 1
ATOM 1414 O O . SER A 1 173 ? -31.585 -7.691 -9.460 1.00 33.66 173 SER A O 1
ATOM 1416 N N . ILE A 1 174 ? -30.477 -8.432 -7.650 1.00 42.47 174 ILE A N 1
ATOM 1417 C CA . ILE A 1 174 ? -29.091 -8.207 -8.102 1.00 42.47 174 ILE A CA 1
ATOM 1418 C C . ILE A 1 174 ? -28.752 -8.990 -9.400 1.00 42.47 174 ILE A C 1
ATOM 1420 O O . ILE A 1 174 ? -27.648 -8.906 -9.925 1.00 42.47 174 ILE A O 1
ATOM 1424 N N . LYS A 1 175 ? -29.705 -9.730 -9.978 1.00 29.67 175 LYS A N 1
ATOM 1425 C CA . LYS A 1 175 ? -29.483 -10.705 -11.051 1.00 29.67 175 LYS A CA 1
ATOM 1426 C C . LYS A 1 175 ? -29.034 -10.132 -12.404 1.00 29.67 175 LYS A C 1
ATOM 1428 O O . LYS A 1 175 ? -28.488 -1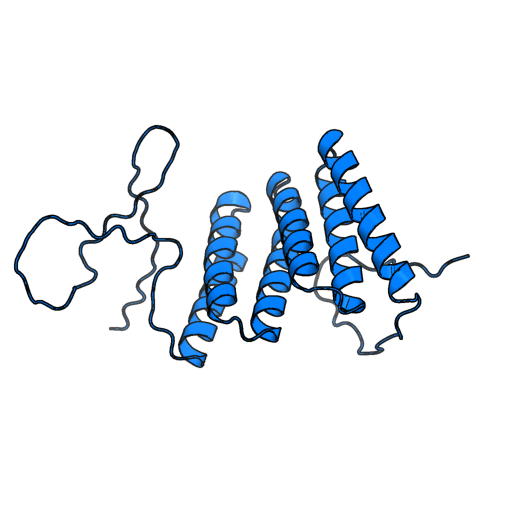0.898 -13.185 1.00 29.67 175 LYS A O 1
ATOM 1433 N N . ASN A 1 176 ? -29.188 -8.832 -12.682 1.00 30.75 176 ASN A N 1
ATOM 1434 C CA . ASN A 1 176 ? -29.014 -8.297 -14.047 1.00 30.75 176 ASN A CA 1
ATOM 1435 C C . ASN A 1 176 ? -28.032 -7.114 -14.191 1.00 30.75 176 ASN A C 1
ATOM 1437 O O . ASN A 1 176 ? -28.214 -6.273 -15.071 1.00 30.75 176 ASN A O 1
ATOM 1441 N N . PHE A 1 177 ? -26.984 -7.011 -13.366 1.00 38.75 177 PHE A N 1
ATOM 1442 C CA . PHE A 1 177 ? -25.989 -5.942 -13.541 1.00 38.75 177 PHE A CA 1
ATOM 1443 C C . PHE A 1 177 ? -24.796 -6.381 -14.398 1.00 38.75 177 PHE A C 1
ATOM 1445 O O . PHE A 1 177 ? -24.027 -7.259 -14.020 1.00 38.75 177 PHE A O 1
ATOM 1452 N N . ILE A 1 178 ? -24.637 -5.724 -15.551 1.00 34.72 178 ILE A N 1
ATOM 1453 C CA . ILE A 1 178 ? -23.491 -5.865 -16.457 1.00 34.72 178 ILE A CA 1
ATOM 1454 C C . ILE A 1 178 ? -22.332 -5.023 -15.906 1.00 34.72 178 ILE A C 1
ATOM 1456 O O . ILE A 1 178 ? -22.470 -3.811 -15.720 1.00 34.72 178 ILE A O 1
ATOM 1460 N N . VAL A 1 179 ? -21.194 -5.667 -15.642 1.00 39.09 179 VAL A N 1
ATOM 1461 C CA . VAL A 1 179 ? -19.939 -5.019 -15.238 1.00 39.09 179 VAL A CA 1
ATOM 1462 C C . VAL A 1 179 ? -19.183 -4.587 -16.493 1.00 39.09 179 VAL A C 1
ATOM 1464 O O . VAL A 1 179 ? -19.026 -5.372 -17.424 1.00 39.09 179 VAL A O 1
ATOM 1467 N N . TYR A 1 180 ? -18.712 -3.340 -16.520 1.00 36.38 180 TYR A N 1
ATOM 1468 C CA . TYR A 1 180 ? -17.945 -2.797 -17.639 1.00 36.38 180 TYR A CA 1
ATOM 1469 C C . TYR A 1 180 ? -16.481 -2.620 -17.240 1.00 36.38 180 TYR A C 1
ATOM 1471 O O . TYR A 1 180 ? -16.171 -1.792 -16.381 1.00 36.38 180 TYR A O 1
ATOM 1479 N N . LYS A 1 181 ? -15.579 -3.348 -17.903 1.00 36.31 181 LYS A N 1
ATOM 1480 C CA . LYS A 1 181 ? -14.142 -3.051 -17.917 1.00 36.31 181 LYS A CA 1
ATOM 1481 C C . LYS A 1 181 ? -13.857 -2.073 -19.058 1.00 36.31 181 LYS A C 1
ATOM 1483 O O . LYS A 1 181 ? -14.368 -2.254 -20.163 1.00 36.31 181 LYS A O 1
ATOM 1488 N N . TRP A 1 182 ? -13.084 -1.023 -18.787 1.00 32.41 182 TRP A N 1
ATOM 1489 C CA . TRP A 1 182 ? -12.647 -0.067 -19.807 1.00 32.41 182 TRP A CA 1
ATOM 1490 C C . TRP A 1 182 ? -11.225 -0.429 -20.236 1.00 32.41 182 TRP A C 1
ATOM 1492 O O . TRP A 1 182 ? -10.295 -0.276 -19.449 1.00 32.41 182 TRP A O 1
ATOM 1502 N N . ASP A 1 183 ? -11.069 -0.943 -21.456 1.00 35.31 183 ASP A N 1
ATOM 1503 C CA . ASP A 1 183 ? -9.785 -1.397 -22.018 1.00 35.31 183 ASP A CA 1
ATOM 1504 C C . ASP A 1 183 ? -9.241 -0.468 -23.124 1.00 35.31 183 ASP A C 1
ATOM 1506 O O . ASP A 1 183 ? -8.360 -0.833 -23.898 1.00 35.31 183 ASP A O 1
ATOM 1510 N N . GLY A 1 184 ? -9.761 0.758 -23.200 1.00 41.50 184 GLY A N 1
ATOM 1511 C CA . GLY A 1 184 ? -9.325 1.767 -24.162 1.00 41.50 184 GLY A CA 1
ATOM 1512 C C . GLY A 1 184 ? -10.006 1.699 -25.530 1.00 41.50 184 GLY A C 1
ATOM 1513 O O . GLY A 1 184 ? -10.003 2.723 -26.205 1.00 41.50 184 GLY A O 1
ATOM 1514 N N . CYS A 1 185 ? -10.664 0.595 -25.921 1.00 33.03 185 CYS A N 1
ATOM 1515 C CA . CYS A 1 185 ? -11.352 0.520 -27.224 1.00 33.03 185 CYS A CA 1
ATOM 1516 C C . CYS A 1 185 ? -12.625 -0.349 -27.275 1.00 33.03 185 CYS A C 1
ATOM 1518 O O . CYS A 1 185 ? -13.339 -0.274 -28.277 1.00 33.03 185 CYS A O 1
ATOM 1520 N N . ARG A 1 186 ? -12.964 -1.153 -26.259 1.00 31.23 186 ARG A N 1
ATOM 1521 C CA . ARG A 1 186 ? -14.209 -1.940 -26.213 1.00 31.23 186 ARG A CA 1
ATOM 1522 C C . ARG A 1 186 ? -14.651 -2.241 -24.771 1.00 31.23 186 ARG A C 1
ATOM 1524 O O . ARG A 1 186 ? -13.903 -2.156 -23.810 1.00 31.23 186 ARG A O 1
ATOM 1531 N N . HIS A 1 187 ? -15.938 -2.524 -24.605 1.00 33.44 187 HIS A N 1
ATOM 1532 C CA . HIS A 1 187 ? -16.497 -2.917 -23.314 1.00 33.44 187 HIS A CA 1
ATOM 1533 C C . HIS A 1 187 ? -16.374 -4.436 -23.184 1.00 33.44 187 HIS A C 1
ATOM 1535 O O . HIS A 1 187 ? -17.005 -5.157 -23.957 1.00 33.44 187 HIS A O 1
ATOM 1541 N N . VAL A 1 188 ? -15.580 -4.919 -22.228 1.00 29.89 188 VAL A N 1
ATOM 1542 C CA . VAL A 1 188 ? -15.491 -6.352 -21.907 1.00 29.89 188 VAL A CA 1
ATOM 1543 C C . VAL A 1 188 ? -16.262 -6.617 -20.615 1.00 29.89 188 VAL A C 1
ATOM 1545 O O . VAL A 1 188 ? -16.112 -5.884 -19.633 1.00 29.89 188 VAL A O 1
ATOM 1548 N N . ILE A 1 189 ? -17.118 -7.642 -20.651 1.00 34.09 189 ILE A N 1
ATOM 1549 C CA . ILE A 1 189 ? -17.887 -8.145 -19.508 1.00 34.09 189 ILE A CA 1
ATOM 1550 C C . ILE A 1 189 ? -16.933 -8.995 -18.666 1.00 34.09 189 ILE A C 1
ATOM 1552 O O . ILE A 1 189 ? -16.466 -10.026 -19.141 1.00 34.09 189 ILE A O 1
ATOM 1556 N N . ASP A 1 190 ? -16.637 -8.563 -17.442 1.00 34.75 190 ASP A N 1
ATOM 1557 C CA . ASP A 1 190 ? -15.762 -9.287 -16.513 1.00 34.75 190 ASP A CA 1
ATOM 1558 C C . ASP A 1 190 ? -16.528 -9.522 -15.201 1.00 34.75 190 ASP A C 1
ATOM 1560 O O . ASP A 1 190 ? -16.965 -8.575 -14.540 1.00 34.75 190 ASP A O 1
ATOM 1564 N N . TYR A 1 191 ? -16.779 -10.789 -14.870 1.00 40.62 191 TYR A N 1
ATOM 1565 C CA . TYR A 1 191 ? -17.477 -11.201 -13.652 1.00 40.62 191 TYR A CA 1
ATOM 1566 C C . TYR A 1 191 ? -16.448 -11.438 -12.555 1.00 40.62 191 TYR A C 1
ATOM 1568 O O . TYR A 1 191 ? -15.716 -12.408 -12.673 1.00 40.62 191 TYR A O 1
ATOM 1576 N N . MET A 1 192 ? -16.472 -10.667 -11.462 1.00 36.09 192 MET A N 1
ATOM 1577 C CA . MET A 1 192 ? -16.111 -11.160 -10.121 1.00 36.09 192 MET A CA 1
ATOM 1578 C C . MET A 1 192 ? -16.697 -10.257 -9.029 1.00 36.09 192 MET A C 1
ATOM 1580 O O . MET A 1 192 ? -16.087 -9.313 -8.541 1.00 36.09 192 MET A O 1
ATOM 1584 N N . CYS A 1 193 ? -17.913 -10.594 -8.613 1.00 36.22 193 CYS A N 1
ATOM 1585 C CA . CYS A 1 193 ? -18.347 -10.420 -7.236 1.00 36.22 193 CYS A CA 1
ATOM 1586 C C . CYS A 1 193 ? -18.750 -11.826 -6.794 1.00 36.22 193 CYS A C 1
ATOM 1588 O O . CYS A 1 193 ? -19.747 -12.358 -7.288 1.00 36.22 193 CYS A O 1
ATOM 1590 N N . LYS A 1 194 ? -17.926 -12.476 -5.962 1.00 36.31 194 LYS A N 1
ATOM 1591 C CA . LYS A 1 194 ? -18.284 -13.748 -5.328 1.00 36.31 194 LYS A CA 1
ATOM 1592 C C . LYS A 1 194 ? -19.479 -13.459 -4.421 1.00 36.31 194 LYS A C 1
ATOM 1594 O O . LYS A 1 194 ? -19.329 -13.081 -3.267 1.00 36.31 194 LYS A O 1
ATOM 1599 N N . GLN A 1 195 ? -20.683 -13.597 -4.962 1.00 36.94 195 GLN A N 1
ATOM 1600 C CA . GLN A 1 195 ? -21.862 -13.787 -4.139 1.00 36.94 195 GLN A CA 1
ATOM 1601 C C . GLN A 1 195 ? -21.701 -15.157 -3.490 1.00 36.94 195 GLN A C 1
ATOM 1603 O O . GLN A 1 195 ? -22.018 -16.179 -4.095 1.00 36.94 195 GLN A O 1
ATOM 1608 N N . ILE A 1 196 ? -21.157 -15.183 -2.274 1.00 30.78 196 ILE A N 1
ATOM 1609 C CA . ILE A 1 196 ? -21.360 -16.310 -1.372 1.00 30.78 196 ILE A CA 1
ATOM 1610 C C . ILE A 1 196 ? -22.837 -16.235 -0.980 1.00 30.78 196 ILE A C 1
ATOM 1612 O O . ILE A 1 196 ? -23.233 -15.542 -0.046 1.00 30.78 196 ILE A O 1
ATOM 1616 N N . TYR A 1 197 ? -23.675 -16.878 -1.789 1.00 29.12 197 TYR A N 1
ATOM 1617 C CA . TYR A 1 197 ? -25.001 -17.280 -1.359 1.00 29.12 197 TYR A CA 1
ATOM 1618 C C . TYR A 1 197 ? -24.807 -18.367 -0.306 1.00 29.12 197 TYR A C 1
ATOM 1620 O O . TYR A 1 197 ? -24.416 -19.483 -0.635 1.00 29.12 197 TYR A O 1
ATOM 1628 N N . ASN A 1 198 ? -25.082 -18.030 0.951 1.00 26.25 198 ASN A N 1
ATOM 1629 C CA . ASN A 1 198 ? -25.472 -19.037 1.925 1.00 26.25 198 ASN A CA 1
ATOM 1630 C C . ASN A 1 198 ? -26.846 -19.568 1.495 1.00 26.25 198 ASN A C 1
ATOM 1632 O O . ASN A 1 198 ? -27.821 -18.810 1.476 1.00 26.25 198 ASN A O 1
ATOM 1636 N N . ALA A 1 199 ? -26.886 -20.842 1.118 1.00 31.44 199 ALA A N 1
ATOM 1637 C CA . ALA A 1 199 ? -28.077 -21.679 1.145 1.00 31.44 199 ALA A CA 1
ATOM 1638 C C . ALA A 1 199 ? -27.850 -22.757 2.205 1.00 31.44 199 ALA A C 1
ATOM 1640 O O . ALA A 1 199 ? -26.720 -23.297 2.233 1.00 31.44 199 ALA A O 1
#

Radius of gyration: 20.5 Å; chains: 1; bounding box: 70×41×50 Å